Protein AF-A0A8J7BFK7-F1 (afdb_monomer_lite)

Radius of gyration: 21.17 Å; chains: 1; bounding box: 69×51×51 Å

Sequence (252 aa):
MRSLAGLMRIAGGLLPNAEVLKVPAVYDIYRNQGHYNDERRTSKDDFNLRELERKKRAMQSLSTSVRPARVTVLGCWETVGALGVPRTIPLLSQLLNKKYEFYDYQLSNIIDHAFHTVAIDEMRKVFDFTPMQQSQKNIDAGQTLQQVWFPGDHRAVGGGELGSLPLADGALLWMIDTIQTTLGLGLKFDLSLLQPASTSPNSFQTPNIRPDPTAPVPLEPISWLFRLTGLQPRSIPQRQFSAPACSSAGKH

Structure (mmCIF, N/CA/C/O backbone):
data_AF-A0A8J7BFK7-F1
#
_entry.id   AF-A0A8J7BFK7-F1
#
loop_
_atom_site.group_PDB
_atom_site.id
_atom_site.type_symbol
_atom_site.label_atom_id
_atom_site.label_alt_id
_atom_site.label_comp_id
_atom_site.label_asym_id
_atom_site.label_entity_id
_atom_site.label_seq_id
_atom_site.pdbx_PDB_ins_code
_atom_site.Cartn_x
_atom_site.Cartn_y
_atom_site.Cartn_z
_atom_site.occupancy
_atom_site.B_iso_or_equiv
_atom_site.auth_seq_id
_atom_site.auth_comp_id
_atom_site.auth_asym_id
_atom_site.auth_atom_id
_atom_site.pdbx_PDB_model_num
ATOM 1 N N . MET A 1 1 ? -5.037 -2.124 -5.349 1.00 56.50 1 MET A N 1
ATOM 2 C CA . MET A 1 1 ? -4.864 -2.737 -4.008 1.00 56.50 1 MET A CA 1
ATOM 3 C C . MET A 1 1 ? -5.202 -1.755 -2.885 1.00 56.50 1 MET A C 1
ATOM 5 O O . MET A 1 1 ? -6.162 -2.005 -2.172 1.00 56.50 1 MET A O 1
ATOM 9 N N . ARG A 1 2 ? -4.529 -0.597 -2.769 1.00 74.50 2 ARG A N 1
ATOM 10 C CA . ARG A 1 2 ? -4.843 0.444 -1.757 1.00 74.50 2 ARG A CA 1
ATOM 11 C C . ARG A 1 2 ? -6.313 0.891 -1.738 1.00 74.50 2 ARG A C 1
ATOM 13 O O . ARG A 1 2 ? -6.914 1.038 -0.677 1.00 74.50 2 ARG A O 1
ATOM 20 N N . SER A 1 3 ? -6.904 1.041 -2.921 1.00 78.69 3 SER A N 1
ATOM 21 C CA . SER A 1 3 ? -8.304 1.432 -3.090 1.00 78.69 3 SER A CA 1
ATOM 22 C C . SER A 1 3 ? -9.299 0.463 -2.459 1.00 78.69 3 SER A C 1
ATOM 24 O O . SER A 1 3 ? -10.325 0.904 -1.955 1.00 78.69 3 SER A O 1
ATOM 26 N N . LEU A 1 4 ? -8.985 -0.834 -2.404 1.00 84.31 4 LEU A N 1
ATOM 27 C CA . LEU A 1 4 ? -9.855 -1.827 -1.777 1.00 84.31 4 LEU A CA 1
ATOM 28 C C . LEU A 1 4 ? -9.978 -1.587 -0.269 1.00 84.31 4 LEU A C 1
ATOM 30 O O . LEU A 1 4 ? -11.087 -1.538 0.251 1.00 84.31 4 LEU A O 1
ATOM 34 N N . ALA A 1 5 ? -8.861 -1.360 0.427 1.00 86.88 5 ALA A N 1
ATOM 35 C CA . ALA A 1 5 ? -8.880 -1.032 1.853 1.00 86.88 5 ALA A CA 1
ATOM 36 C C . ALA A 1 5 ? -9.591 0.309 2.125 1.00 86.88 5 ALA A C 1
ATOM 38 O O . ALA A 1 5 ? -10.265 0.475 3.143 1.00 86.88 5 ALA A O 1
ATOM 39 N N . GLY A 1 6 ? -9.482 1.265 1.198 1.00 85.94 6 GLY A N 1
ATOM 40 C CA . GLY A 1 6 ? -10.270 2.497 1.217 1.00 85.94 6 GLY A CA 1
ATOM 41 C C . GLY A 1 6 ? -11.775 2.227 1.115 1.00 85.94 6 GLY A C 1
ATOM 42 O O . GLY A 1 6 ? -12.536 2.688 1.965 1.00 85.94 6 GLY A O 1
ATOM 43 N N . LEU A 1 7 ? -12.200 1.424 0.137 1.00 87.12 7 LEU A N 1
ATOM 44 C CA . LEU A 1 7 ? -13.598 1.029 -0.072 1.00 87.12 7 LEU A CA 1
ATOM 45 C C . LEU A 1 7 ? -14.163 0.241 1.116 1.00 87.12 7 LEU A C 1
ATOM 47 O O . LEU A 1 7 ? -15.249 0.564 1.591 1.00 87.12 7 LEU A O 1
ATOM 51 N N . MET A 1 8 ? -13.414 -0.726 1.654 1.00 89.06 8 MET A N 1
ATOM 52 C CA . MET A 1 8 ? -13.790 -1.463 2.868 1.00 89.06 8 MET A CA 1
ATOM 53 C C . MET A 1 8 ? -14.003 -0.510 4.044 1.00 89.06 8 MET A C 1
ATOM 55 O O . MET A 1 8 ? -15.002 -0.603 4.756 1.00 89.06 8 MET A O 1
ATOM 59 N N . ARG A 1 9 ? -13.115 0.478 4.217 1.00 88.56 9 ARG A N 1
ATOM 60 C CA . ARG A 1 9 ? -13.272 1.508 5.251 1.00 88.56 9 ARG A CA 1
ATOM 61 C C . ARG A 1 9 ? -14.555 2.318 5.064 1.00 88.56 9 ARG A C 1
ATOM 63 O O . ARG A 1 9 ? -15.169 2.699 6.062 1.00 88.56 9 ARG A O 1
ATOM 70 N N . ILE A 1 10 ? -14.946 2.628 3.827 1.00 88.50 10 ILE A N 1
ATOM 71 C CA . ILE A 1 10 ? -16.211 3.322 3.544 1.00 88.50 10 ILE A CA 1
ATOM 72 C C . ILE A 1 10 ? -17.398 2.435 3.893 1.00 88.50 10 ILE A C 1
ATOM 74 O O . ILE A 1 10 ? -18.258 2.867 4.654 1.00 88.50 10 ILE A O 1
ATOM 78 N N . ALA A 1 11 ? -17.406 1.200 3.397 1.00 89.38 11 ALA A N 1
ATOM 79 C CA . ALA A 1 11 ? -18.464 0.232 3.655 1.00 89.38 11 ALA A CA 1
ATOM 80 C C . ALA A 1 11 ? -18.598 -0.141 5.142 1.00 89.38 11 ALA A C 1
ATOM 82 O O . ALA A 1 11 ? -19.655 -0.593 5.560 1.00 89.38 11 ALA A O 1
ATOM 83 N N . GLY A 1 12 ? -17.551 0.076 5.946 1.00 88.19 12 GLY A N 1
ATOM 84 C CA . GLY A 1 12 ? -17.503 -0.332 7.352 1.00 88.19 12 GLY A CA 1
ATOM 85 C C . GLY A 1 12 ? -16.942 -1.740 7.555 1.00 88.19 12 GLY A C 1
ATOM 86 O O . GLY A 1 12 ? -16.926 -2.224 8.681 1.00 88.19 12 GLY A O 1
ATOM 87 N N . GLY A 1 13 ? -16.460 -2.386 6.491 1.00 90.00 13 GLY A N 1
ATOM 88 C CA . GLY A 1 13 ? -15.966 -3.755 6.510 1.00 90.00 13 GLY A CA 1
ATOM 89 C C . GLY A 1 13 ? -16.127 -4.453 5.162 1.00 90.00 13 GLY A C 1
ATOM 90 O O . GLY A 1 13 ? -16.142 -3.808 4.112 1.00 90.00 13 GLY A O 1
ATOM 91 N N . LEU A 1 14 ? -16.236 -5.781 5.192 1.00 89.38 14 LEU A N 1
ATOM 92 C CA . LEU A 1 14 ? -16.500 -6.581 3.995 1.00 89.38 14 LEU A CA 1
ATOM 93 C C . LEU A 1 14 ? -17.998 -6.566 3.674 1.00 89.38 14 LEU A C 1
ATOM 95 O O . LEU A 1 14 ? -18.813 -6.996 4.493 1.00 89.38 14 LEU A O 1
ATOM 99 N N . LEU A 1 15 ? -18.343 -6.087 2.475 1.00 88.19 15 LEU A N 1
ATOM 100 C CA . LEU A 1 15 ? -19.713 -6.132 1.966 1.00 88.19 15 LEU A CA 1
ATOM 101 C C . LEU A 1 15 ? -20.105 -7.581 1.653 1.00 88.19 15 LEU A C 1
ATOM 103 O O . LEU A 1 15 ? -19.427 -8.225 0.847 1.00 88.19 15 LEU A O 1
ATOM 107 N N . PRO A 1 16 ? -21.189 -8.106 2.248 1.00 88.56 16 PRO A N 1
ATOM 108 C CA . PRO A 1 16 ? -21.720 -9.397 1.844 1.00 88.56 16 PRO A CA 1
ATOM 109 C C . PRO A 1 16 ? -22.325 -9.300 0.440 1.00 88.56 16 PRO A C 1
ATOM 111 O O . PRO A 1 16 ? -22.778 -8.237 0.015 1.00 88.56 16 PRO A O 1
ATOM 114 N N . ASN A 1 17 ? -22.406 -10.433 -0.261 1.00 88.81 17 ASN A N 1
ATOM 115 C CA . ASN A 1 17 ? -22.966 -10.488 -1.617 1.00 88.81 17 ASN A CA 1
ATOM 116 C C . ASN A 1 17 ? -24.396 -9.909 -1.698 1.00 88.81 17 ASN A C 1
ATOM 118 O O . ASN A 1 17 ? -24.737 -9.216 -2.650 1.00 88.81 17 ASN A O 1
ATOM 122 N N . ALA A 1 18 ? -25.211 -10.105 -0.655 1.00 89.00 18 ALA A N 1
ATOM 123 C CA . ALA A 1 18 ? -26.566 -9.549 -0.572 1.00 89.00 18 ALA A CA 1
ATOM 124 C C . ALA A 1 18 ? -26.612 -8.007 -0.646 1.00 89.00 18 ALA A C 1
ATOM 126 O O . ALA A 1 18 ? -27.643 -7.430 -0.977 1.00 89.00 18 ALA A O 1
ATOM 127 N N . GLU A 1 19 ? -25.497 -7.334 -0.357 1.00 88.88 19 GLU A N 1
ATOM 128 C CA . GLU A 1 19 ? -25.371 -5.877 -0.359 1.00 88.88 19 GLU A CA 1
ATOM 129 C C . GLU A 1 19 ? -24.526 -5.350 -1.533 1.00 88.88 19 GLU A C 1
ATOM 131 O O . GLU A 1 19 ? -24.157 -4.175 -1.549 1.00 88.88 19 GLU A O 1
ATOM 136 N N . VAL A 1 20 ? -24.244 -6.176 -2.550 1.00 88.69 20 VAL A N 1
ATOM 137 C CA . VAL A 1 20 ? -23.405 -5.798 -3.706 1.00 88.69 20 VAL A CA 1
ATOM 138 C C . VAL A 1 20 ? -23.930 -4.567 -4.459 1.00 88.69 20 VAL A C 1
ATOM 140 O O . VAL A 1 20 ? -23.150 -3.771 -4.975 1.00 88.69 20 VAL A O 1
ATOM 143 N N . LEU A 1 21 ? -25.247 -4.333 -4.446 1.00 90.44 21 LEU A N 1
ATOM 144 C CA . LEU A 1 21 ? -25.871 -3.149 -5.052 1.00 90.44 21 LEU A CA 1
ATOM 145 C C . LEU A 1 21 ? -25.452 -1.827 -4.386 1.00 90.44 21 LEU A C 1
ATOM 147 O O . LEU A 1 21 ? -25.664 -0.762 -4.959 1.00 90.44 21 LEU A O 1
ATOM 151 N N . LYS A 1 22 ? -24.831 -1.872 -3.200 1.00 88.81 22 LYS A N 1
ATOM 152 C CA . LYS A 1 22 ? -24.279 -0.694 -2.513 1.00 88.81 22 LYS A CA 1
ATOM 153 C C . LYS A 1 22 ? -22.885 -0.313 -3.012 1.00 88.81 22 LYS A C 1
ATOM 155 O O . LYS A 1 22 ? -22.437 0.800 -2.739 1.00 88.81 22 LYS A O 1
ATOM 160 N N . VAL A 1 23 ? -22.202 -1.193 -3.753 1.00 89.94 23 VAL A N 1
ATOM 161 C CA . VAL A 1 23 ? -20.838 -0.959 -4.259 1.00 89.94 23 VAL A CA 1
ATOM 162 C C . VAL A 1 23 ? -20.712 0.355 -5.045 1.00 89.94 23 VAL A C 1
ATOM 164 O O . VAL A 1 23 ? -19.770 1.089 -4.750 1.00 89.94 23 VAL A O 1
ATOM 167 N N . PRO A 1 24 ? -21.632 0.731 -5.962 1.00 91.06 24 PRO A N 1
ATOM 168 C CA . PRO A 1 24 ? -21.550 2.016 -6.661 1.00 91.06 24 PRO A CA 1
ATOM 169 C C . PRO A 1 24 ? -21.567 3.214 -5.705 1.00 91.06 24 PRO A C 1
ATOM 171 O O . PRO A 1 24 ? -20.713 4.088 -5.796 1.00 91.06 24 PRO A O 1
ATOM 174 N N . ALA A 1 25 ? -22.460 3.213 -4.714 1.00 89.50 25 ALA A N 1
ATOM 175 C CA . ALA A 1 25 ? -22.547 4.296 -3.737 1.00 89.50 25 ALA A CA 1
ATOM 176 C C . ALA A 1 25 ? -21.313 4.356 -2.816 1.00 89.50 25 ALA A C 1
ATOM 178 O O . ALA A 1 25 ? -20.824 5.436 -2.486 1.00 89.50 25 ALA A O 1
ATOM 179 N N . VAL A 1 26 ? -20.773 3.199 -2.417 1.00 89.31 26 VAL A N 1
ATOM 180 C CA . VAL A 1 26 ? -19.509 3.105 -1.666 1.00 89.31 26 VAL A CA 1
ATOM 181 C C . VAL A 1 26 ? -18.345 3.650 -2.495 1.00 89.31 26 VAL A C 1
ATOM 183 O O . VAL A 1 26 ? -17.520 4.403 -1.974 1.00 89.31 26 VAL A O 1
ATOM 186 N N . TYR A 1 27 ? -18.299 3.312 -3.783 1.00 87.12 27 TYR A N 1
ATOM 187 C CA . TYR A 1 27 ? -17.306 3.820 -4.719 1.00 87.12 27 TYR A CA 1
ATOM 188 C C . TYR A 1 27 ? -17.416 5.334 -4.910 1.00 87.12 27 TYR A C 1
ATOM 190 O O . TYR A 1 27 ? -16.396 6.017 -4.864 1.00 87.12 27 TYR A O 1
ATOM 198 N N . ASP A 1 28 ? -18.625 5.881 -5.029 1.00 86.31 28 ASP A N 1
ATOM 199 C CA . ASP A 1 28 ? -18.840 7.324 -5.157 1.00 86.31 28 ASP A CA 1
ATOM 200 C C . ASP A 1 28 ? -18.362 8.081 -3.914 1.00 86.31 28 ASP A C 1
ATOM 202 O O . ASP A 1 28 ? -17.707 9.119 -4.025 1.00 86.31 28 ASP A O 1
ATOM 206 N N . ILE A 1 29 ? -18.630 7.555 -2.715 1.00 86.06 29 ILE A N 1
ATOM 207 C CA . ILE A 1 29 ? -18.116 8.133 -1.465 1.00 86.06 29 ILE A CA 1
ATOM 208 C C . ILE A 1 29 ? -16.583 8.043 -1.425 1.00 86.06 29 ILE A C 1
ATOM 210 O O . ILE A 1 29 ? -15.923 9.015 -1.059 1.00 86.06 29 ILE A O 1
ATOM 214 N N . TYR A 1 30 ? -16.007 6.904 -1.817 1.00 82.75 30 TYR A N 1
ATOM 215 C CA . TYR A 1 30 ? -14.556 6.715 -1.879 1.00 82.75 30 TYR A CA 1
ATOM 216 C C . TYR A 1 30 ? -13.889 7.657 -2.892 1.00 82.75 30 TYR A C 1
ATOM 218 O O . TYR A 1 30 ? -12.855 8.245 -2.600 1.00 82.75 30 TYR A O 1
ATOM 226 N N . ARG A 1 31 ? -14.482 7.864 -4.071 1.00 77.62 31 ARG A N 1
ATOM 227 C CA . ARG A 1 31 ? -13.898 8.709 -5.121 1.00 77.62 31 ARG A CA 1
ATOM 228 C C . ARG A 1 31 ? -13.952 10.197 -4.786 1.00 77.62 31 ARG A C 1
ATOM 230 O O . ARG A 1 31 ? -13.048 10.936 -5.181 1.00 77.62 31 ARG A O 1
ATOM 237 N N . ASN A 1 32 ? -15.000 10.610 -4.074 1.00 75.19 32 ASN A N 1
ATOM 238 C CA . ASN A 1 32 ? -15.226 11.986 -3.631 1.00 75.19 32 ASN A CA 1
ATOM 239 C C . ASN A 1 32 ? -14.585 12.294 -2.268 1.00 75.19 32 ASN A C 1
ATOM 241 O O . ASN A 1 32 ? -14.770 13.390 -1.737 1.00 75.19 32 ASN A O 1
ATOM 245 N N . GLN A 1 33 ? -13.791 11.369 -1.719 1.00 68.81 33 GLN A N 1
ATOM 246 C CA . GLN A 1 33 ? -12.793 11.675 -0.697 1.00 68.81 33 GLN A CA 1
ATOM 247 C C . GLN A 1 33 ? -11.664 12.500 -1.311 1.00 68.81 33 GLN A C 1
ATOM 249 O O . GLN A 1 33 ? -10.561 12.018 -1.547 1.00 68.81 33 GLN A O 1
ATOM 254 N N . GLY A 1 34 ? -11.964 13.761 -1.621 1.00 57.00 34 GLY A N 1
ATOM 255 C CA . GLY A 1 34 ? -10.944 14.753 -1.920 1.00 57.00 34 GLY A CA 1
ATOM 256 C C . GLY A 1 34 ? -9.970 14.857 -0.746 1.00 57.00 34 GLY A C 1
ATOM 257 O O . GLY A 1 34 ? -10.376 14.854 0.418 1.00 57.00 34 GLY A O 1
ATOM 258 N N . HIS A 1 35 ? -8.678 14.918 -1.058 1.00 55.56 35 HIS A N 1
ATOM 259 C CA . HIS A 1 35 ? -7.611 15.049 -0.070 1.00 55.56 35 HIS A CA 1
ATOM 260 C C . HIS A 1 35 ? -7.552 16.478 0.434 1.00 55.56 35 HIS A C 1
ATOM 262 O O . HIS A 1 35 ? -6.826 17.310 -0.095 1.00 55.56 35 HIS A O 1
ATOM 268 N N . TYR A 1 36 ? -8.314 16.758 1.483 1.00 50.56 36 TYR A N 1
ATOM 269 C CA . TYR A 1 36 ? -8.238 18.016 2.220 1.00 50.56 36 TYR A CA 1
ATOM 270 C C . TYR A 1 36 ? -7.130 17.972 3.276 1.00 50.56 36 TYR A C 1
ATOM 272 O O . TYR A 1 36 ? -7.364 18.158 4.473 1.00 50.56 36 TYR A O 1
ATOM 280 N N . ASN A 1 37 ? -5.916 17.685 2.811 1.00 45.12 37 ASN A N 1
ATOM 281 C CA . ASN A 1 37 ? -4.677 17.841 3.572 1.00 45.12 37 ASN A CA 1
ATOM 282 C C . ASN A 1 37 ? -3.796 18.910 2.913 1.00 45.12 37 ASN A C 1
ATOM 284 O O . ASN A 1 37 ? -2.594 18.726 2.767 1.00 45.12 37 ASN A O 1
ATOM 288 N N . ASP A 1 38 ? -4.417 20.002 2.471 1.00 48.47 38 ASP A N 1
ATOM 289 C CA . ASP A 1 38 ? -3.707 21.248 2.205 1.00 48.47 38 ASP A CA 1
ATOM 290 C C . ASP A 1 38 ? -3.700 22.055 3.511 1.00 48.47 38 ASP A C 1
ATOM 292 O O . ASP A 1 38 ? -4.729 22.163 4.185 1.00 48.47 38 ASP A O 1
ATOM 296 N N . GLU A 1 39 ? -2.552 22.623 3.873 1.00 49.81 39 GLU A N 1
ATOM 297 C CA . GLU A 1 39 ? -2.428 23.588 4.974 1.00 49.81 39 GLU A CA 1
ATOM 298 C C . GLU A 1 39 ? -3.311 24.832 4.733 1.00 49.81 39 GLU A C 1
ATOM 300 O O . GLU A 1 39 ? -3.627 25.568 5.666 1.00 49.81 39 GLU A O 1
ATOM 305 N N . ARG A 1 40 ? -3.798 25.028 3.497 1.00 54.66 40 ARG A N 1
ATOM 306 C CA . ARG A 1 40 ? -4.812 26.017 3.102 1.00 54.66 40 ARG A CA 1
ATOM 307 C C . ARG A 1 40 ? -6.241 25.455 3.066 1.00 54.66 40 ARG A C 1
ATOM 309 O O . ARG A 1 40 ? -6.938 25.590 2.061 1.00 54.66 40 ARG A O 1
ATOM 316 N N . ARG A 1 41 ? -6.717 24.841 4.154 1.00 62.47 41 ARG A N 1
ATOM 317 C CA . ARG A 1 41 ? -8.136 24.444 4.264 1.00 62.47 41 ARG A CA 1
ATOM 318 C C . ARG A 1 41 ? -9.063 25.652 4.157 1.00 62.47 41 ARG A C 1
ATOM 320 O O . ARG A 1 41 ? -8.929 26.616 4.908 1.00 62.47 41 ARG A O 1
ATOM 327 N N . THR A 1 42 ? -10.041 25.575 3.261 1.00 71.25 42 THR A N 1
ATOM 328 C CA . THR A 1 42 ? -11.113 26.570 3.164 1.00 71.25 42 THR A CA 1
ATOM 329 C C . THR A 1 42 ? -12.350 26.128 3.951 1.00 71.25 42 THR A C 1
ATOM 331 O O . THR A 1 42 ? -12.566 24.946 4.214 1.00 71.25 42 THR A O 1
ATOM 334 N N . SER A 1 43 ? -13.236 27.067 4.280 1.00 73.00 43 SER A N 1
ATOM 335 C CA . SER A 1 43 ? -14.535 26.768 4.905 1.00 73.00 43 SER A CA 1
ATOM 336 C C . SER A 1 43 ? -15.419 25.839 4.056 1.00 73.00 43 SER A C 1
ATOM 338 O O . SER A 1 43 ? -16.219 25.070 4.592 1.00 73.00 43 SER A O 1
ATOM 340 N N . LYS A 1 44 ? -15.252 25.864 2.727 1.00 74.44 44 LYS A N 1
ATOM 341 C CA . LYS A 1 44 ? -15.927 24.955 1.790 1.00 74.44 44 LYS A CA 1
ATOM 342 C C . LYS A 1 44 ? -15.433 23.512 1.933 1.00 74.44 44 LYS A C 1
ATOM 344 O O . LYS A 1 44 ? -16.214 22.575 1.783 1.00 74.44 44 LYS A O 1
ATOM 349 N N . ASP A 1 45 ? -14.161 23.339 2.260 1.00 71.56 45 ASP A N 1
ATOM 350 C CA . ASP A 1 45 ? -13.520 22.033 2.389 1.00 71.56 45 ASP A CA 1
ATOM 351 C C . ASP A 1 45 ? -13.964 21.321 3.663 1.00 71.56 45 ASP A C 1
ATOM 353 O O . ASP A 1 45 ? -14.332 20.147 3.627 1.00 71.56 45 ASP A O 1
ATOM 357 N N . ASP A 1 46 ? -14.054 22.062 4.768 1.00 74.06 46 ASP A N 1
ATOM 358 C CA . ASP A 1 46 ? -14.610 21.560 6.024 1.00 74.06 46 ASP A CA 1
ATOM 359 C C . ASP A 1 46 ? -16.087 21.164 5.886 1.00 74.06 46 ASP A C 1
ATOM 361 O O . ASP A 1 46 ? -16.514 20.144 6.436 1.00 74.06 46 ASP A O 1
ATOM 365 N N . PHE A 1 47 ? -16.878 21.931 5.129 1.00 78.19 47 PHE A N 1
ATOM 366 C CA . PHE A 1 47 ? -18.263 21.566 4.830 1.00 78.19 47 PHE A CA 1
ATOM 367 C C . PHE A 1 47 ? -18.340 20.247 4.044 1.00 78.19 47 PHE A C 1
ATOM 369 O O . PHE A 1 47 ? -19.064 19.331 4.442 1.00 78.19 47 PHE A O 1
ATOM 376 N N . ASN A 1 48 ? -17.546 20.117 2.978 1.00 78.62 48 ASN A N 1
ATOM 377 C CA . ASN A 1 48 ? -17.498 18.908 2.155 1.00 78.62 48 ASN A CA 1
ATOM 378 C C . ASN A 1 48 ? -17.033 17.681 2.959 1.00 78.62 48 ASN A C 1
ATOM 380 O O . ASN A 1 48 ? -17.602 16.598 2.811 1.00 78.62 48 ASN A O 1
ATOM 384 N N . LEU A 1 49 ? -16.046 17.843 3.848 1.00 77.62 49 LEU A N 1
ATOM 385 C CA . LEU A 1 49 ? -15.589 16.793 4.763 1.00 77.62 49 LEU A CA 1
ATOM 386 C C . LEU A 1 49 ? -16.711 16.323 5.693 1.00 77.62 49 LEU A C 1
ATOM 388 O O . LEU A 1 49 ? -16.938 15.120 5.824 1.00 77.62 49 LEU A O 1
ATOM 392 N N . ARG A 1 50 ? -17.455 17.251 6.305 1.00 82.56 50 ARG A N 1
ATOM 393 C CA . ARG A 1 50 ? -18.594 16.911 7.174 1.00 82.56 50 ARG A CA 1
ATOM 394 C C . ARG A 1 50 ? -19.698 16.190 6.407 1.00 82.56 50 ARG A C 1
ATOM 396 O O . ARG A 1 50 ? -20.258 15.211 6.905 1.00 82.56 50 ARG A O 1
ATOM 403 N N . GLU A 1 51 ? -20.014 16.642 5.195 1.00 84.56 51 GLU A N 1
ATOM 404 C CA . GLU A 1 51 ? -21.018 15.988 4.353 1.00 84.56 51 GLU A CA 1
ATOM 405 C C . GLU A 1 51 ? -20.594 14.561 3.981 1.00 84.56 51 GLU A C 1
ATOM 407 O O . GLU A 1 51 ? -2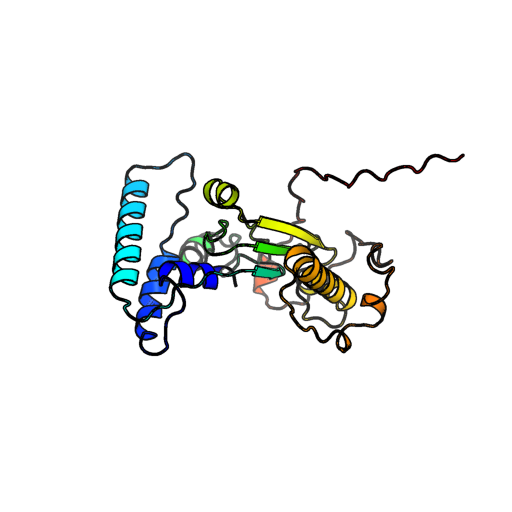1.391 13.621 4.062 1.00 84.56 51 GLU A O 1
ATOM 412 N N . LEU A 1 52 ? -19.327 14.382 3.619 1.00 81.31 52 LEU A N 1
ATOM 413 C CA . LEU A 1 52 ? -18.741 13.086 3.318 1.00 81.31 52 LEU A CA 1
ATOM 414 C C . LEU A 1 52 ? -18.771 12.150 4.535 1.00 81.31 52 LEU A C 1
ATOM 416 O O . LEU A 1 52 ? -19.162 10.988 4.408 1.00 81.31 52 LEU A O 1
ATOM 420 N N . GLU A 1 53 ? -18.391 12.636 5.718 1.00 84.69 53 GLU A N 1
ATOM 421 C CA . GLU A 1 53 ? -18.482 11.866 6.959 1.00 84.69 53 GLU A CA 1
ATOM 422 C C . GLU A 1 53 ? -19.921 11.445 7.255 1.00 84.69 53 GLU A C 1
ATOM 424 O O . GLU A 1 53 ? -20.158 10.300 7.648 1.00 84.69 53 GLU A O 1
ATOM 429 N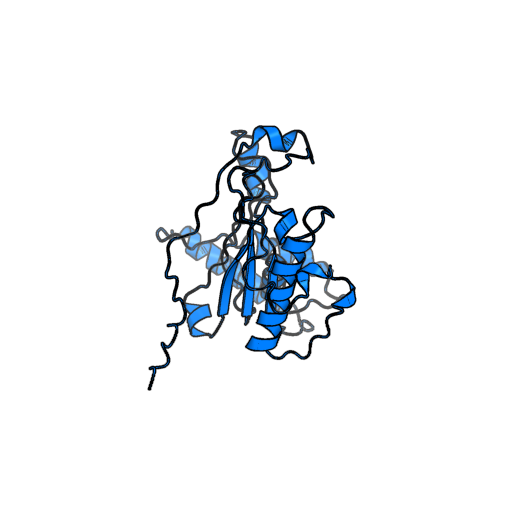 N . ARG A 1 54 ? -20.895 12.328 7.007 1.00 88.50 54 ARG A N 1
ATOM 430 C CA . ARG A 1 54 ? -22.320 12.007 7.134 1.00 88.50 54 ARG A CA 1
ATOM 431 C C . ARG A 1 54 ? -22.732 10.893 6.172 1.00 88.50 54 ARG A C 1
ATOM 433 O O . ARG A 1 54 ? -23.362 9.933 6.607 1.00 88.50 54 ARG A O 1
ATOM 440 N N . LYS A 1 55 ? -22.350 10.984 4.891 1.00 88.50 55 LYS A N 1
ATOM 441 C CA . LYS A 1 55 ? -22.623 9.943 3.879 1.00 88.50 55 LYS A CA 1
ATOM 442 C C . LYS A 1 55 ? -22.001 8.606 4.270 1.00 88.50 55 LYS A C 1
ATOM 444 O O . LYS A 1 55 ? -22.665 7.578 4.180 1.00 88.50 55 LYS A O 1
ATOM 449 N N . LYS A 1 56 ? -20.760 8.621 4.763 1.00 86.81 56 LYS A N 1
ATOM 450 C CA . LYS A 1 56 ? -20.073 7.425 5.261 1.00 86.81 56 LYS A CA 1
ATOM 451 C C . LYS A 1 56 ? -20.819 6.796 6.440 1.00 86.81 56 LYS A C 1
ATOM 453 O O . LYS A 1 56 ? -21.083 5.601 6.411 1.00 86.81 56 LYS A O 1
ATOM 458 N N . ARG A 1 57 ? -21.196 7.584 7.453 1.00 88.31 57 ARG A N 1
ATOM 459 C CA . ARG A 1 57 ? -21.954 7.080 8.613 1.00 88.31 57 ARG A CA 1
ATOM 460 C C . ARG A 1 57 ? -23.306 6.505 8.196 1.00 88.31 57 ARG A C 1
ATOM 462 O O . ARG A 1 57 ? -23.651 5.426 8.653 1.00 88.31 57 ARG A O 1
ATOM 469 N N . ALA A 1 58 ? -24.022 7.180 7.296 1.00 88.38 58 ALA A N 1
ATOM 470 C CA . ALA A 1 58 ? -25.292 6.693 6.760 1.00 88.38 58 ALA A CA 1
ATOM 471 C C . ALA A 1 58 ? -25.127 5.371 5.987 1.00 88.38 58 ALA A C 1
ATOM 473 O O . ALA A 1 58 ? -25.905 4.441 6.177 1.00 88.38 58 ALA A O 1
ATOM 474 N N . MET A 1 59 ? -24.085 5.260 5.154 1.00 87.31 59 MET A N 1
ATOM 475 C CA . MET A 1 59 ? -23.7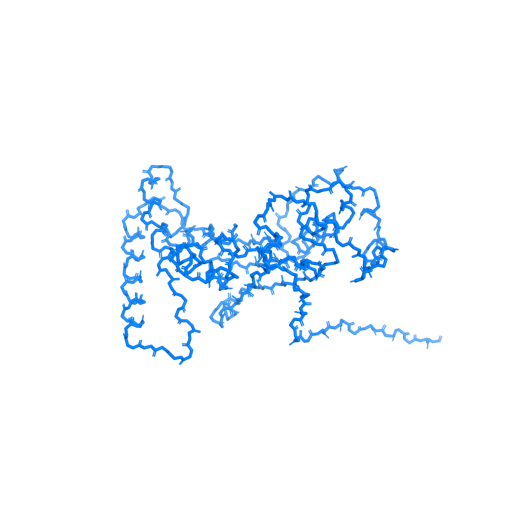62 4.025 4.432 1.00 87.31 59 MET A CA 1
ATOM 476 C C . MET A 1 59 ? -23.529 2.857 5.397 1.00 87.31 59 MET A C 1
ATOM 478 O O . MET A 1 59 ? -24.055 1.766 5.195 1.00 87.31 59 MET A O 1
ATOM 482 N N . GLN A 1 60 ? -22.783 3.112 6.472 1.00 87.12 60 GLN A N 1
ATOM 483 C CA . GLN A 1 60 ? -22.464 2.117 7.493 1.00 87.12 60 GLN A CA 1
ATOM 484 C C . GLN A 1 60 ? -23.683 1.751 8.347 1.00 87.12 60 GLN A C 1
ATOM 486 O O . GLN A 1 60 ? -23.886 0.579 8.631 1.00 87.12 60 GLN A O 1
ATOM 491 N N . SER A 1 61 ? -24.539 2.713 8.709 1.00 84.38 61 SER A N 1
ATOM 492 C CA . SER A 1 61 ? -25.748 2.440 9.501 1.00 84.38 61 SER A CA 1
ATOM 493 C C . SER A 1 61 ? -26.816 1.667 8.728 1.00 84.38 61 SER A C 1
ATOM 495 O O . SER A 1 61 ? -27.607 0.947 9.325 1.00 84.38 61 SER A O 1
ATOM 497 N N . LEU A 1 62 ? -26.859 1.820 7.401 1.00 80.25 62 LEU A N 1
ATOM 498 C CA . LEU A 1 62 ? -27.770 1.075 6.526 1.00 80.25 62 LEU A CA 1
ATOM 499 C C . LEU A 1 62 ? -27.300 -0.360 6.267 1.00 80.25 62 LEU A C 1
ATOM 501 O O . LEU A 1 62 ? -27.992 -1.119 5.585 1.00 80.25 62 LEU A O 1
ATOM 505 N N . SER A 1 63 ? -26.107 -0.723 6.729 1.00 75.12 63 SER A N 1
ATOM 506 C CA . SER A 1 63 ? -25.545 -2.050 6.554 1.00 75.12 63 SER A CA 1
ATOM 507 C C . SER A 1 63 ? -25.589 -2.815 7.869 1.00 75.12 63 SER A C 1
ATOM 509 O O . SER A 1 63 ? -24.766 -2.626 8.759 1.00 75.12 63 SER A O 1
ATOM 511 N N . THR A 1 64 ? -26.588 -3.682 8.004 1.00 72.50 64 THR A N 1
ATOM 512 C CA . THR A 1 64 ? -26.785 -4.509 9.202 1.00 72.50 64 THR A CA 1
ATOM 513 C C . THR A 1 64 ? -25.955 -5.789 9.177 1.00 72.50 64 THR A C 1
ATOM 515 O O . THR A 1 64 ? -25.825 -6.451 10.203 1.00 72.50 64 THR A O 1
ATOM 518 N N . SER A 1 65 ? -25.416 -6.168 8.014 1.00 80.81 65 SER A N 1
ATOM 519 C CA . SER A 1 65 ? -24.733 -7.450 7.813 1.00 80.81 65 SER A CA 1
ATOM 520 C C . SER A 1 65 ? -23.263 -7.314 7.412 1.00 80.81 65 SER A C 1
ATOM 522 O O . SER A 1 65 ? -22.578 -8.333 7.286 1.00 80.81 65 SER A O 1
ATOM 524 N N . VAL A 1 66 ? -22.746 -6.090 7.249 1.00 83.25 66 VAL A N 1
ATOM 525 C CA . VAL A 1 66 ? -21.307 -5.862 7.069 1.00 83.25 66 VAL A CA 1
ATOM 526 C C . VAL A 1 66 ? -20.556 -6.245 8.332 1.00 83.25 66 VAL A C 1
ATOM 528 O O . VAL A 1 66 ? -20.864 -5.808 9.439 1.00 83.25 66 VAL A O 1
ATOM 531 N N . ARG A 1 67 ? -19.516 -7.056 8.145 1.00 83.38 67 ARG A N 1
ATOM 532 C CA . ARG A 1 67 ? -18.602 -7.434 9.219 1.00 83.38 67 ARG A CA 1
ATOM 533 C C . ARG A 1 67 ? -17.446 -6.445 9.257 1.00 83.38 67 ARG A C 1
ATOM 535 O O . ARG A 1 67 ? -16.731 -6.364 8.250 1.00 83.38 67 ARG A O 1
ATOM 542 N N . PRO A 1 68 ? -17.222 -5.740 10.383 1.00 85.75 68 PRO A N 1
ATOM 543 C CA . PRO A 1 68 ? -16.021 -4.943 10.566 1.00 85.75 68 PRO A CA 1
ATOM 544 C C . PRO A 1 68 ? -14.783 -5.790 10.290 1.00 85.75 68 PRO A C 1
ATOM 546 O O . PRO A 1 68 ? -14.628 -6.879 10.838 1.00 85.75 68 PRO A O 1
ATOM 549 N N . ALA A 1 69 ? -13.922 -5.295 9.409 1.00 88.44 69 ALA A N 1
ATOM 550 C CA . ALA A 1 69 ? -12.713 -5.989 8.997 1.00 88.44 69 ALA A CA 1
ATOM 551 C C . ALA A 1 69 ? -11.537 -5.017 9.042 1.00 88.44 69 ALA A C 1
ATOM 553 O O . ALA A 1 69 ? -11.614 -3.905 8.512 1.00 88.44 69 ALA A O 1
ATOM 554 N N . ARG A 1 70 ? -10.452 -5.458 9.678 1.00 91.06 70 ARG A N 1
ATOM 555 C CA . ARG A 1 70 ? -9.141 -4.816 9.595 1.00 91.06 70 ARG A CA 1
ATOM 556 C C . ARG A 1 70 ? -8.281 -5.566 8.589 1.00 91.06 70 ARG A C 1
ATOM 558 O O . ARG A 1 70 ? -8.480 -6.756 8.355 1.00 91.06 70 ARG A O 1
ATOM 565 N N . VAL A 1 71 ? -7.341 -4.852 7.993 1.00 93.19 71 VAL A N 1
ATOM 566 C CA . VAL A 1 71 ? -6.333 -5.408 7.097 1.00 93.19 71 VAL A CA 1
ATOM 567 C C . VAL A 1 71 ? -5.041 -5.503 7.897 1.00 93.19 71 VAL A C 1
ATOM 569 O O . VAL A 1 71 ? -4.355 -4.500 8.074 1.00 93.19 71 VAL A O 1
ATOM 572 N N . THR A 1 72 ? -4.711 -6.700 8.382 1.00 94.88 72 THR A N 1
ATOM 573 C CA . THR A 1 72 ? -3.490 -6.918 9.173 1.00 94.88 72 THR A CA 1
ATOM 574 C C . THR A 1 72 ? -2.246 -6.520 8.389 1.00 94.88 72 THR A C 1
ATOM 576 O O . THR A 1 72 ? -1.378 -5.829 8.906 1.00 94.88 72 THR A O 1
ATOM 579 N N . VAL A 1 73 ? -2.175 -6.894 7.111 1.00 94.94 73 VAL A N 1
ATOM 580 C CA . VAL A 1 73 ? -1.039 -6.551 6.260 1.00 94.94 73 VAL A CA 1
ATOM 581 C C . VAL A 1 73 ? -1.485 -6.151 4.860 1.00 94.94 73 VAL A C 1
ATOM 583 O O . VAL A 1 73 ? -2.331 -6.804 4.248 1.00 94.94 73 VAL A O 1
ATOM 586 N N . LEU A 1 74 ? -0.901 -5.069 4.350 1.00 93.94 74 LEU A N 1
ATOM 587 C CA . LEU A 1 74 ? -0.980 -4.642 2.961 1.00 93.94 74 LEU A CA 1
ATOM 588 C C . LEU A 1 74 ? 0.424 -4.700 2.348 1.00 93.94 74 LEU A C 1
ATOM 590 O O . LEU A 1 74 ? 1.230 -3.799 2.560 1.00 93.94 74 LEU A O 1
ATOM 594 N N . GLY A 1 75 ? 0.694 -5.742 1.563 1.00 93.06 75 GLY A N 1
ATOM 595 C CA . GLY A 1 75 ? 1.863 -5.805 0.685 1.00 93.06 75 GLY A CA 1
ATOM 596 C C . GLY A 1 75 ? 1.539 -5.181 -0.670 1.00 93.06 75 GLY A C 1
ATOM 597 O O . GLY A 1 75 ? 0.525 -5.514 -1.287 1.00 93.06 75 GLY A O 1
ATOM 598 N N . CYS A 1 76 ? 2.363 -4.246 -1.126 1.00 90.81 76 CYS A N 1
ATOM 599 C CA . CYS A 1 76 ? 2.214 -3.593 -2.420 1.00 90.81 76 CYS A CA 1
ATOM 600 C C . CYS A 1 76 ? 3.538 -3.594 -3.179 1.00 90.81 76 CYS A C 1
ATOM 602 O O . CYS A 1 76 ? 4.579 -3.258 -2.622 1.00 90.81 76 CYS A O 1
ATOM 604 N N . TRP A 1 77 ? 3.459 -3.884 -4.472 1.00 89.06 77 TRP A N 1
ATOM 605 C CA . TRP A 1 77 ? 4.554 -3.708 -5.413 1.00 89.06 77 TRP A CA 1
ATOM 606 C C . TRP A 1 77 ? 4.208 -2.547 -6.324 1.00 89.06 77 TRP A C 1
ATOM 608 O O . TRP A 1 77 ? 3.103 -2.514 -6.862 1.00 89.06 77 TRP A O 1
ATOM 618 N N . GLU A 1 78 ? 5.128 -1.591 -6.439 1.00 78.12 78 GLU A N 1
ATOM 619 C CA . GLU A 1 78 ? 5.150 -0.590 -7.507 1.00 78.12 78 GLU A CA 1
ATOM 620 C C . GLU A 1 78 ? 3.767 0.045 -7.781 1.00 78.12 78 GLU A C 1
ATOM 622 O O . GLU A 1 78 ? 3.153 -0.105 -8.837 1.00 78.12 78 GLU A O 1
ATOM 627 N N . THR A 1 79 ? 3.193 0.708 -6.766 1.00 71.06 79 THR A N 1
ATOM 628 C CA . THR A 1 79 ? 1.883 1.349 -6.924 1.00 71.06 79 THR A CA 1
ATOM 629 C C . THR A 1 79 ? 1.988 2.585 -7.806 1.00 71.06 79 THR A C 1
ATOM 631 O O . THR A 1 79 ? 2.478 3.625 -7.358 1.00 71.06 79 THR A O 1
ATOM 634 N N . VAL A 1 80 ? 1.455 2.487 -9.020 1.00 70.25 80 VAL A N 1
ATOM 635 C CA . VAL A 1 80 ? 1.353 3.602 -9.966 1.00 70.25 80 VAL A CA 1
ATOM 636 C C . VAL A 1 80 ? 0.017 4.320 -9.853 1.00 70.25 80 VAL A C 1
ATOM 638 O O . VAL A 1 80 ? -1.040 3.704 -9.697 1.00 70.25 80 VAL A O 1
ATOM 641 N N . GLY A 1 81 ? 0.070 5.646 -9.926 1.00 55.69 81 GLY A N 1
ATOM 642 C CA . GLY A 1 81 ? -1.103 6.517 -9.791 1.00 55.69 81 GLY A CA 1
ATOM 643 C C . GLY A 1 81 ? -1.837 6.768 -11.106 1.00 55.69 81 GLY A C 1
ATOM 644 O O . GLY A 1 81 ? -2.875 7.432 -11.119 1.00 55.69 81 GLY A O 1
ATOM 645 N N . ALA A 1 82 ? -1.309 6.268 -12.224 1.00 52.66 82 ALA A N 1
ATOM 646 C CA . ALA A 1 82 ? -1.820 6.594 -13.543 1.00 52.66 82 ALA A CA 1
ATOM 647 C C . ALA A 1 82 ? -2.923 5.629 -13.988 1.00 52.66 82 ALA A C 1
ATOM 649 O O . ALA A 1 82 ? -2.687 4.637 -14.671 1.00 52.66 82 ALA A O 1
ATOM 650 N N . LEU A 1 83 ? -4.167 5.999 -13.705 1.00 47.81 83 LEU A N 1
ATOM 651 C CA . LEU A 1 83 ? -5.151 5.976 -14.780 1.00 47.81 83 LEU A CA 1
ATOM 652 C C . LEU A 1 83 ? -5.349 7.427 -15.224 1.00 47.81 83 LEU A C 1
ATOM 654 O O . LEU A 1 83 ? -5.586 8.306 -14.402 1.00 47.81 83 LEU A O 1
ATOM 658 N N . GLY A 1 84 ? -5.191 7.699 -16.516 1.00 47.25 84 GLY A N 1
ATOM 659 C CA . GLY A 1 84 ? -5.353 9.040 -17.074 1.00 47.25 84 GLY A CA 1
ATOM 660 C C . GLY A 1 84 ? -4.536 9.276 -18.343 1.00 47.25 84 GLY A C 1
ATOM 661 O O . GLY A 1 84 ? -3.520 8.629 -18.583 1.00 47.25 84 GLY A O 1
ATOM 662 N N . VAL A 1 85 ? -4.994 10.223 -19.158 1.00 45.81 85 VAL A N 1
ATOM 663 C CA . VAL A 1 85 ? -4.262 10.777 -20.299 1.00 45.81 85 VAL A CA 1
ATOM 664 C C . VAL A 1 85 ? -3.047 11.550 -19.774 1.00 45.81 85 VAL A C 1
ATOM 666 O O . VAL A 1 85 ? -3.182 12.321 -18.830 1.00 45.81 85 VAL A O 1
ATOM 669 N N . PRO A 1 86 ? -1.851 11.408 -20.350 1.00 49.91 86 PRO A N 1
ATOM 670 C CA . PRO A 1 86 ? -0.657 12.110 -19.878 1.00 49.91 86 PRO A CA 1
ATOM 671 C C . PRO A 1 86 ? -0.868 13.622 -19.680 1.00 49.91 86 PRO A C 1
ATOM 673 O O . PRO A 1 86 ? -1.415 14.290 -20.558 1.00 49.91 86 PRO A O 1
ATOM 676 N N . ARG A 1 87 ? -0.386 14.195 -18.560 1.00 52.34 87 ARG A N 1
ATOM 677 C CA . ARG A 1 87 ? -0.420 15.661 -18.310 1.00 52.34 87 ARG A CA 1
ATOM 678 C C . ARG A 1 87 ? 0.315 16.476 -19.388 1.00 52.34 87 ARG A C 1
ATOM 680 O O . ARG A 1 87 ? 0.147 17.688 -19.452 1.00 52.34 87 ARG A O 1
ATOM 687 N N . THR A 1 88 ? 1.103 15.817 -20.239 1.00 51.06 88 THR A N 1
ATOM 688 C CA . THR A 1 88 ? 1.783 16.402 -21.401 1.00 51.06 88 THR A CA 1
ATOM 689 C C . THR A 1 88 ? 0.840 16.794 -22.542 1.00 51.06 88 THR A C 1
ATOM 691 O O . THR A 1 88 ? 1.296 17.446 -23.474 1.00 51.06 88 THR A O 1
ATOM 694 N N . ILE A 1 89 ? -0.457 16.458 -22.471 1.00 55.12 89 ILE A N 1
ATOM 695 C CA . ILE A 1 89 ? -1.499 16.939 -23.393 1.00 55.12 89 ILE A CA 1
ATOM 696 C C . ILE A 1 89 ? -2.396 17.940 -22.636 1.00 55.12 89 ILE A C 1
ATOM 698 O O . ILE A 1 89 ? -3.327 17.520 -21.931 1.00 55.12 89 ILE A O 1
ATOM 702 N N . PRO A 1 90 ? -2.126 19.259 -22.721 1.00 43.22 90 PRO A N 1
ATOM 703 C CA . PRO A 1 90 ? -2.933 20.283 -22.057 1.00 43.22 90 PRO A CA 1
ATOM 704 C C . PRO A 1 90 ? -4.388 20.263 -22.563 1.00 43.22 90 PRO A C 1
ATOM 706 O O . PRO A 1 90 ? -4.651 19.839 -23.685 1.00 43.22 90 PRO A O 1
ATOM 709 N N . LEU A 1 91 ? -5.341 20.694 -21.729 1.00 51.69 91 LEU A N 1
ATOM 710 C CA . LEU A 1 91 ? -6.806 20.561 -21.884 1.00 51.69 91 LEU A CA 1
ATOM 711 C C . LEU A 1 91 ? -7.376 19.132 -21.820 1.00 51.69 91 LEU A C 1
ATOM 713 O O . LEU A 1 91 ? -8.281 18.889 -21.022 1.00 51.69 91 LEU A O 1
ATOM 717 N N . LEU A 1 92 ? -6.870 18.174 -22.603 1.00 49.66 92 LEU A N 1
ATOM 718 C CA . LEU A 1 92 ? -7.440 16.815 -22.640 1.00 49.66 92 LEU A CA 1
ATOM 719 C C . LEU A 1 92 ? -7.200 16.059 -21.319 1.00 49.66 92 LEU A C 1
ATOM 721 O O . LEU A 1 92 ? -8.095 15.392 -20.797 1.00 49.66 92 LEU A O 1
ATOM 725 N N . SER A 1 93 ? -6.014 16.244 -20.733 1.00 49.66 93 SER A N 1
ATOM 726 C CA . SER A 1 93 ? -5.667 15.733 -19.402 1.00 49.66 93 SER A CA 1
ATOM 727 C C . SER A 1 93 ? -6.509 16.360 -18.284 1.00 49.66 93 SER A C 1
ATOM 729 O O . SER A 1 93 ? -6.918 15.653 -17.371 1.00 49.66 93 SER A O 1
ATOM 731 N N . GLN A 1 94 ? -6.851 17.651 -18.359 1.00 52.22 94 GLN A N 1
ATOM 732 C CA . GLN A 1 94 ? -7.646 18.327 -17.322 1.00 52.22 94 GLN A CA 1
ATOM 733 C C . GLN A 1 94 ? -9.105 17.846 -17.273 1.00 52.22 94 GLN A C 1
ATOM 735 O O . GLN A 1 94 ? -9.658 17.703 -16.181 1.00 52.22 94 GLN A O 1
ATOM 740 N N . LEU A 1 95 ? -9.729 17.570 -18.426 1.00 52.62 95 LEU A N 1
ATOM 741 C CA . LEU A 1 95 ? -11.100 17.048 -18.467 1.00 52.62 95 LEU A CA 1
ATOM 742 C C . LEU A 1 95 ? -11.174 15.551 -18.143 1.00 52.62 95 LEU A C 1
ATOM 744 O O . LEU A 1 95 ? -12.051 15.135 -17.386 1.00 52.62 95 LEU A O 1
ATOM 748 N N . LEU A 1 96 ? -10.272 14.739 -18.703 1.00 50.28 96 LEU A N 1
ATOM 749 C CA . LEU A 1 96 ? -10.350 13.283 -18.569 1.00 50.28 96 LEU A CA 1
ATOM 750 C C . LEU A 1 96 ? -9.731 12.788 -17.260 1.00 50.28 96 LEU A C 1
ATOM 752 O O . LEU A 1 96 ? -10.310 11.914 -16.618 1.00 50.28 96 LEU A O 1
ATOM 756 N N . ASN A 1 97 ? -8.617 13.366 -16.797 1.00 49.50 97 ASN A N 1
ATOM 757 C CA . ASN A 1 97 ? -7.936 12.853 -15.604 1.00 49.50 97 ASN A CA 1
ATOM 758 C C . ASN A 1 97 ? -8.628 13.222 -14.313 1.00 49.50 97 ASN A C 1
ATOM 760 O O . ASN A 1 97 ? -8.465 12.494 -13.346 1.00 49.50 97 ASN A O 1
ATOM 764 N N . LYS A 1 98 ? -9.466 14.263 -14.271 1.00 54.41 98 LYS A N 1
ATOM 765 C CA . LYS A 1 98 ? -10.182 14.622 -13.0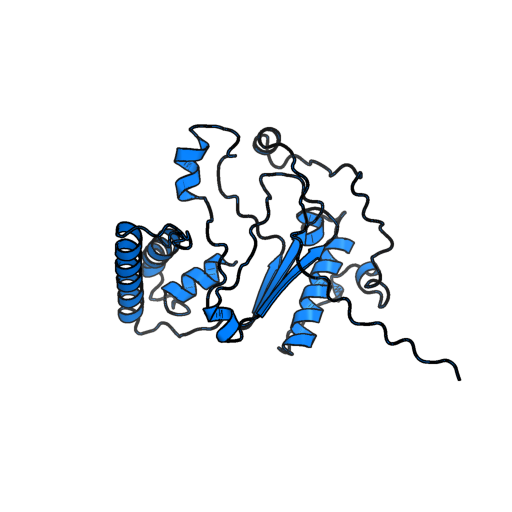39 1.00 54.41 98 LYS A CA 1
ATOM 766 C C . LYS A 1 98 ? -10.971 13.440 -12.453 1.00 54.41 98 LYS A C 1
ATOM 768 O O . LYS A 1 98 ? -11.115 13.337 -11.239 1.00 54.41 98 LYS A O 1
ATOM 773 N N . LYS A 1 99 ? -11.440 12.517 -13.308 1.00 48.34 99 LYS A N 1
ATOM 774 C CA . LYS A 1 99 ? -12.111 11.269 -12.909 1.00 48.34 99 LYS A CA 1
ATOM 775 C C . LYS A 1 99 ? -11.142 10.134 -12.553 1.00 48.34 99 LYS A C 1
ATOM 777 O O . LYS A 1 99 ? -11.490 9.299 -11.720 1.00 48.34 99 LYS A O 1
ATOM 782 N N . TYR A 1 100 ? -9.924 10.118 -13.085 1.00 48.38 100 TYR A N 1
ATOM 783 C CA . TYR A 1 100 ? -8.970 9.006 -12.938 1.00 48.38 100 TYR A CA 1
ATOM 784 C C . TYR A 1 100 ? -7.765 9.290 -12.033 1.00 48.38 100 TYR A C 1
ATOM 786 O O . TYR A 1 100 ? -7.070 8.363 -11.637 1.00 48.38 100 TYR A O 1
ATOM 794 N N . GLU A 1 101 ? -7.551 10.545 -11.651 1.00 54.00 101 GLU A N 1
ATOM 795 C CA . GLU A 1 101 ? -6.409 10.952 -10.848 1.00 54.00 101 GLU A CA 1
ATOM 796 C C . GLU A 1 101 ? -6.575 10.415 -9.424 1.00 54.00 101 GLU A C 1
ATOM 798 O O . GLU A 1 101 ? -7.478 10.812 -8.672 1.00 54.00 101 GLU A O 1
ATOM 803 N N . PHE A 1 102 ? -5.747 9.420 -9.109 1.00 52.00 102 PHE A N 1
ATOM 804 C CA . PHE A 1 102 ? -5.640 8.830 -7.787 1.00 52.00 102 PHE A CA 1
ATOM 805 C C . PHE A 1 102 ? -4.851 9.789 -6.906 1.00 52.00 102 PHE A C 1
ATOM 807 O O . PHE A 1 102 ? -3.631 9.861 -6.968 1.00 52.00 102 PHE A O 1
ATOM 814 N N . TYR A 1 103 ? -5.571 10.537 -6.080 1.00 53.97 103 TYR A N 1
ATOM 815 C CA . TYR A 1 103 ? -4.967 11.482 -5.144 1.00 53.97 103 TYR A CA 1
ATOM 816 C C . TYR A 1 103 ? -4.720 10.884 -3.752 1.00 53.97 103 TYR A C 1
ATOM 818 O O . TYR A 1 103 ? -4.251 11.588 -2.863 1.00 53.97 103 TYR A O 1
ATOM 826 N N . ASP A 1 104 ? -5.040 9.601 -3.537 1.00 60.53 104 ASP A N 1
ATOM 827 C CA . ASP A 1 104 ? -4.945 8.977 -2.216 1.00 60.53 104 ASP A CA 1
ATOM 828 C C . ASP A 1 104 ? -3.543 8.478 -1.898 1.00 60.53 104 ASP A C 1
ATOM 830 O O . ASP A 1 104 ? -3.237 7.298 -2.059 1.00 60.53 104 ASP A O 1
ATOM 834 N N . TYR A 1 105 ? -2.703 9.404 -1.430 1.00 70.75 105 TYR A N 1
ATOM 835 C CA . TYR A 1 105 ? -1.403 9.099 -0.838 1.00 70.75 105 TYR A CA 1
ATOM 836 C C . TYR A 1 105 ? -1.523 8.625 0.612 1.00 70.75 105 TYR A C 1
ATOM 838 O O . TYR A 1 105 ? -0.602 7.964 1.092 1.00 70.75 105 TYR A O 1
ATOM 846 N N . GLN A 1 106 ? -2.644 8.864 1.299 1.00 77.75 106 GLN A N 1
ATOM 847 C CA . GLN A 1 106 ? -2.786 8.474 2.697 1.00 77.75 106 GLN A CA 1
ATOM 848 C C . GLN A 1 106 ? -3.145 6.998 2.856 1.00 77.75 106 GLN A C 1
ATOM 850 O O . GLN A 1 106 ? -3.919 6.406 2.105 1.00 77.75 106 GLN A O 1
ATOM 855 N N . LEU A 1 107 ? -2.549 6.370 3.859 1.00 85.62 107 LEU A N 1
ATOM 856 C CA . LEU A 1 107 ? -2.842 4.993 4.202 1.00 85.62 107 LEU A CA 1
ATOM 857 C C . LEU A 1 107 ? -4.138 4.924 5.022 1.00 85.62 107 LEU A C 1
ATOM 859 O O . LEU A 1 107 ? -4.336 5.666 5.989 1.00 85.62 107 LEU A O 1
ATOM 863 N N . SER A 1 108 ? -5.037 4.015 4.643 1.00 88.12 108 SER A N 1
ATOM 864 C CA . SER A 1 108 ? -6.292 3.788 5.364 1.00 88.12 108 SER A CA 1
ATOM 865 C C . SER A 1 108 ? -6.021 3.359 6.808 1.00 88.12 108 SER A C 1
ATOM 867 O O . SER A 1 108 ? -5.165 2.517 7.058 1.00 88.12 108 SER A O 1
ATOM 869 N N . ASN A 1 109 ? -6.783 3.883 7.768 1.00 89.44 109 ASN A N 1
ATOM 870 C CA . ASN A 1 109 ? -6.617 3.581 9.196 1.00 89.44 109 ASN A CA 1
ATOM 871 C C . ASN A 1 109 ? -7.072 2.164 9.608 1.00 89.44 109 ASN A C 1
ATOM 873 O O . ASN A 1 109 ? -6.963 1.794 10.778 1.00 89.44 109 ASN A O 1
ATOM 877 N N . ILE A 1 110 ? -7.637 1.391 8.674 1.00 91.81 110 ILE A N 1
ATOM 878 C CA . ILE A 1 110 ? -7.986 -0.022 8.897 1.00 91.81 110 ILE A CA 1
ATOM 879 C C . ILE A 1 110 ? -6.820 -0.968 8.595 1.00 91.81 110 ILE A C 1
ATOM 881 O O . ILE A 1 110 ? -6.975 -2.168 8.785 1.00 91.81 110 ILE A O 1
ATOM 885 N N . ILE A 1 111 ? -5.712 -0.444 8.062 1.00 94.25 111 ILE A N 1
ATOM 886 C CA . ILE A 1 111 ? -4.501 -1.207 7.759 1.00 94.25 111 ILE A CA 1
ATOM 887 C C . ILE A 1 111 ? -3.587 -1.140 8.980 1.00 94.25 111 ILE A C 1
ATOM 889 O O . ILE A 1 111 ? -3.337 -0.041 9.471 1.00 94.25 111 ILE A O 1
ATOM 893 N N . ASP A 1 112 ? -3.088 -2.277 9.455 1.00 95.06 112 ASP A N 1
ATOM 894 C CA . ASP A 1 112 ? -2.168 -2.322 10.600 1.00 95.06 112 ASP A CA 1
ATOM 895 C C . ASP A 1 112 ? -0.710 -2.179 10.130 1.00 95.06 112 ASP A C 1
ATOM 897 O O . ASP A 1 112 ? 0.022 -1.299 10.588 1.00 95.06 112 ASP A O 1
ATOM 901 N N . HIS A 1 113 ? -0.315 -2.971 9.131 1.00 95.62 113 HIS A N 1
ATOM 902 C CA . HIS A 1 113 ? 1.035 -2.965 8.568 1.00 95.62 113 HIS A CA 1
ATOM 903 C C . HIS A 1 113 ? 0.998 -2.784 7.050 1.00 95.62 113 HIS A C 1
ATOM 905 O O . HIS A 1 113 ? 0.255 -3.479 6.355 1.00 95.62 113 HIS A O 1
ATOM 911 N N . ALA A 1 114 ? 1.792 -1.856 6.517 1.00 94.75 114 ALA A N 1
ATOM 912 C CA . ALA A 1 114 ? 1.946 -1.660 5.08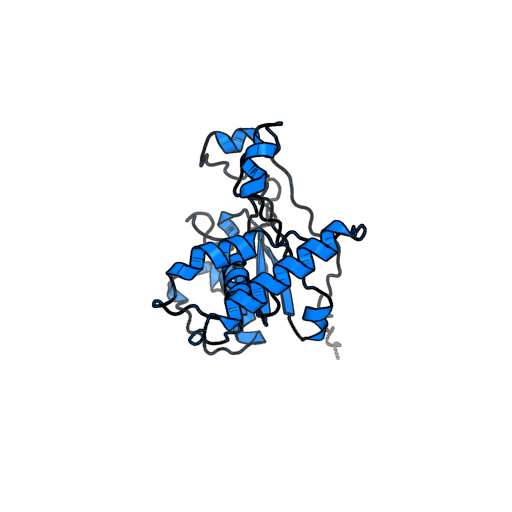0 1.00 94.75 114 ALA A CA 1
ATOM 913 C C . ALA A 1 114 ? 3.409 -1.781 4.654 1.00 94.75 114 ALA A C 1
ATOM 915 O O . ALA A 1 114 ? 4.285 -1.089 5.173 1.00 94.75 114 ALA A O 1
ATOM 916 N N . PHE A 1 115 ? 3.645 -2.625 3.657 1.00 94.06 115 PHE A N 1
ATOM 917 C CA . PHE A 1 115 ? 4.948 -2.861 3.055 1.00 94.06 115 PHE A CA 1
ATOM 918 C C . PHE A 1 115 ? 4.860 -2.533 1.570 1.00 94.06 115 PHE A C 1
ATOM 920 O O . PHE A 1 115 ? 3.967 -3.017 0.869 1.00 94.06 115 PHE A O 1
ATOM 927 N N . HIS A 1 116 ? 5.759 -1.684 1.084 1.00 92.06 116 HIS A N 1
ATOM 928 C CA . HIS A 1 116 ? 5.723 -1.190 -0.287 1.00 92.06 116 HIS A CA 1
ATOM 929 C C . HIS A 1 116 ? 7.099 -1.295 -0.940 1.00 92.06 116 HIS A C 1
ATOM 931 O O . HIS A 1 116 ? 8.054 -0.672 -0.484 1.00 92.06 116 HIS A O 1
ATOM 937 N N . THR A 1 117 ? 7.199 -2.059 -2.024 1.00 91.62 117 THR A N 1
ATOM 938 C CA . THR A 1 117 ? 8.401 -2.109 -2.866 1.00 91.62 117 THR A CA 1
ATOM 939 C C . THR A 1 117 ? 8.288 -1.108 -4.017 1.00 91.62 117 THR A C 1
ATOM 941 O O . THR A 1 117 ? 7.228 -0.956 -4.633 1.00 91.62 117 THR A O 1
ATOM 944 N N . VAL A 1 118 ? 9.372 -0.386 -4.296 1.00 89.44 118 VAL A N 1
ATOM 945 C CA . VAL A 1 118 ? 9.413 0.696 -5.290 1.00 89.44 118 VAL A CA 1
ATOM 946 C C . VAL A 1 118 ? 10.580 0.478 -6.247 1.00 89.44 118 VAL A C 1
ATOM 948 O O . VAL A 1 118 ? 11.707 0.284 -5.805 1.00 89.44 118 VAL A O 1
ATOM 951 N N . ALA A 1 119 ? 10.322 0.539 -7.553 1.00 89.25 119 ALA A N 1
ATOM 952 C CA . ALA A 1 119 ? 11.351 0.468 -8.590 1.00 89.25 119 ALA A CA 1
ATOM 953 C C . ALA A 1 119 ? 12.158 1.772 -8.656 1.00 89.25 119 ALA A C 1
ATOM 955 O O . ALA A 1 119 ? 11.576 2.851 -8.788 1.00 89.25 119 ALA A O 1
ATOM 956 N N . ILE A 1 120 ? 13.484 1.709 -8.554 1.00 85.81 120 ILE A N 1
ATOM 957 C CA . ILE A 1 120 ? 14.332 2.908 -8.643 1.00 85.81 120 ILE A CA 1
ATOM 958 C C . ILE A 1 120 ? 14.625 3.314 -10.093 1.00 85.81 120 ILE A C 1
ATOM 960 O O . ILE A 1 120 ? 14.658 4.509 -10.385 1.00 85.81 120 ILE A O 1
ATOM 964 N N . ASP A 1 121 ? 14.741 2.342 -11.003 1.00 83.88 121 ASP A N 1
ATOM 965 C CA . ASP A 1 121 ? 15.143 2.563 -12.399 1.00 83.88 121 ASP A CA 1
ATOM 966 C C . ASP A 1 121 ? 13.933 2.713 -13.346 1.00 83.88 121 ASP A C 1
ATOM 968 O O . ASP A 1 121 ? 14.073 2.770 -14.567 1.00 83.88 121 ASP A O 1
ATOM 972 N N . GLU A 1 122 ? 12.712 2.813 -12.805 1.00 84.50 122 GLU A N 1
ATOM 973 C CA . GLU A 1 122 ? 11.517 3.104 -13.599 1.00 84.50 122 GLU A CA 1
ATOM 974 C C . GLU A 1 122 ? 11.476 4.583 -14.006 1.00 84.50 122 GLU A C 1
ATOM 976 O O . GLU A 1 122 ? 11.122 5.466 -13.220 1.00 84.50 122 GLU A O 1
ATOM 981 N N . MET A 1 123 ? 11.815 4.842 -15.268 1.00 79.94 123 MET A N 1
ATOM 982 C CA . MET A 1 123 ? 11.933 6.193 -15.815 1.00 79.94 123 MET A CA 1
ATOM 983 C C . MET A 1 123 ? 10.677 6.686 -16.540 1.00 79.94 123 MET A C 1
ATOM 985 O O . MET A 1 123 ? 10.605 7.859 -16.905 1.00 79.94 123 MET A O 1
ATOM 989 N N . ARG A 1 124 ? 9.690 5.838 -16.840 1.00 77.38 124 ARG A N 1
ATOM 990 C CA . ARG A 1 124 ? 8.513 6.260 -17.615 1.00 77.38 124 ARG A CA 1
ATOM 991 C C . ARG A 1 124 ? 7.591 7.080 -16.715 1.00 77.38 124 ARG A C 1
ATOM 993 O O . ARG A 1 124 ? 7.022 6.558 -15.763 1.00 77.38 124 ARG A O 1
ATOM 1000 N N . LYS A 1 125 ? 7.344 8.348 -17.069 1.00 70.38 125 LYS A N 1
ATOM 1001 C CA . LYS A 1 125 ? 6.495 9.258 -16.265 1.00 70.38 125 LYS A CA 1
ATOM 1002 C C . LYS A 1 125 ? 5.076 8.747 -16.010 1.00 70.38 125 LYS A C 1
ATOM 1004 O O . LYS A 1 125 ? 4.451 9.118 -15.026 1.00 70.38 125 LYS A O 1
ATOM 1009 N N . VAL A 1 126 ? 4.537 7.925 -16.907 1.00 66.38 126 VAL A N 1
ATOM 1010 C CA . VAL A 1 126 ? 3.224 7.286 -16.714 1.00 66.38 126 VAL A CA 1
ATOM 1011 C C . VAL A 1 126 ? 3.211 6.276 -15.579 1.00 66.38 126 VAL A C 1
ATOM 1013 O O . VAL A 1 126 ? 2.162 6.031 -15.007 1.00 66.38 126 VAL A O 1
ATOM 1016 N N . PHE A 1 127 ? 4.356 5.701 -15.247 1.00 70.88 127 PHE A N 1
ATOM 1017 C CA . PHE A 1 127 ? 4.501 4.783 -14.138 1.00 70.88 127 PHE A CA 1
ATOM 1018 C C . PHE A 1 127 ? 5.089 5.521 -12.942 1.00 70.88 127 PHE A C 1
ATOM 1020 O O . PHE A 1 127 ? 5.781 4.904 -12.158 1.00 70.88 127 PHE A O 1
ATOM 1027 N N . ASP A 1 128 ? 4.867 6.832 -12.785 1.00 72.88 128 ASP A N 1
ATOM 1028 C CA . ASP A 1 128 ? 5.346 7.527 -11.591 1.00 72.88 128 ASP A CA 1
ATOM 1029 C C . ASP A 1 128 ? 4.727 6.911 -10.327 1.00 72.88 128 ASP A C 1
ATOM 1031 O O . ASP A 1 128 ? 3.535 6.562 -10.280 1.00 72.88 128 ASP A O 1
ATOM 1035 N N . PHE A 1 129 ? 5.566 6.732 -9.312 1.00 76.81 129 PHE A N 1
ATOM 1036 C CA . PHE A 1 129 ? 5.164 6.013 -8.117 1.00 76.81 129 PHE A CA 1
ATOM 1037 C C . PHE A 1 129 ? 4.255 6.891 -7.260 1.00 76.81 129 PHE A C 1
ATOM 1039 O O . PHE A 1 129 ? 4.438 8.096 -7.114 1.00 76.81 129 PHE A O 1
ATOM 1046 N N . THR A 1 130 ? 3.260 6.267 -6.645 1.00 78.06 130 THR A N 1
ATOM 1047 C CA . THR A 1 130 ? 2.376 6.927 -5.683 1.00 78.06 130 THR A CA 1
ATOM 1048 C C . THR A 1 130 ? 2.850 6.590 -4.272 1.00 78.06 130 THR A C 1
ATOM 1050 O O . THR A 1 130 ? 2.580 5.472 -3.820 1.00 78.06 130 THR A O 1
ATOM 1053 N N . PRO A 1 131 ? 3.533 7.503 -3.550 1.00 80.62 131 PRO A N 1
ATOM 1054 C CA . PRO A 1 131 ? 3.958 7.239 -2.179 1.00 80.62 131 PRO A CA 1
ATOM 1055 C C . PRO A 1 131 ? 2.770 6.879 -1.283 1.00 80.62 131 PRO A C 1
ATOM 1057 O O . PRO A 1 131 ? 1.649 7.375 -1.447 1.00 80.62 131 PRO A O 1
ATOM 1060 N N . MET A 1 132 ? 3.009 6.011 -0.308 1.00 85.62 132 MET A N 1
ATOM 1061 C CA . MET A 1 132 ? 2.140 5.866 0.849 1.00 85.62 132 MET A CA 1
ATOM 1062 C C . MET A 1 132 ? 2.611 6.818 1.942 1.00 85.62 132 MET A C 1
ATOM 1064 O O . MET A 1 132 ? 3.801 7.052 2.144 1.00 85.62 132 MET A O 1
ATOM 1068 N N . GLN A 1 133 ? 1.651 7.396 2.645 1.00 86.94 133 GLN A N 1
ATOM 1069 C CA . GLN A 1 133 ? 1.896 8.310 3.744 1.00 86.94 133 GLN A CA 1
ATOM 1070 C C . GLN A 1 133 ? 0.996 7.926 4.904 1.00 86.94 133 GLN A C 1
ATOM 1072 O O . GLN A 1 133 ? -0.204 7.693 4.739 1.00 86.94 133 GLN A O 1
ATOM 1077 N N . GLN A 1 134 ? 1.573 7.877 6.095 1.00 87.44 134 GLN A N 1
ATOM 1078 C CA . GLN A 1 134 ? 0.804 7.712 7.315 1.00 87.44 134 GLN A CA 1
ATOM 1079 C C . GLN A 1 134 ? 0.321 9.083 7.784 1.00 87.44 134 GLN A C 1
ATOM 1081 O O . GLN A 1 134 ? 1.057 10.066 7.729 1.00 87.44 134 GLN A O 1
ATOM 1086 N N . SER A 1 135 ? -0.920 9.154 8.262 1.00 87.06 135 SER A N 1
ATOM 1087 C CA . SER A 1 135 ? -1.343 10.310 9.056 1.00 87.06 135 SER A CA 1
ATOM 1088 C C . SER A 1 135 ? -0.763 10.196 10.467 1.00 87.06 135 SER A C 1
ATOM 1090 O O . SER A 1 135 ? -0.588 9.077 10.953 1.00 87.06 135 SER A O 1
ATOM 1092 N N . GLN A 1 136 ? -0.535 11.321 11.153 1.00 85.38 136 GLN A N 1
ATOM 1093 C CA . GLN A 1 136 ? -0.058 11.309 12.545 1.00 85.38 136 GLN A CA 1
ATOM 1094 C C . GLN A 1 136 ? -0.945 10.426 13.433 1.00 85.38 136 GLN A C 1
ATOM 1096 O O . GLN A 1 136 ? -0.457 9.555 14.139 1.00 85.38 136 GLN A O 1
ATOM 1101 N N . LYS A 1 137 ? -2.267 10.539 13.266 1.00 88.00 137 LYS A N 1
ATOM 1102 C CA . LYS A 1 137 ? -3.248 9.705 13.967 1.00 88.00 137 LYS A CA 1
ATOM 1103 C C . LYS A 1 137 ? -3.030 8.202 13.760 1.00 88.00 137 LYS A C 1
ATOM 1105 O O . LYS A 1 137 ? -3.284 7.423 14.672 1.00 88.00 137 LYS A O 1
ATOM 1110 N N . ASN A 1 138 ? -2.634 7.779 12.560 1.00 90.62 138 ASN A N 1
ATOM 1111 C CA . ASN A 1 138 ? -2.375 6.366 12.308 1.00 90.62 138 ASN A CA 1
ATOM 1112 C C . ASN A 1 138 ? -1.061 5.914 12.957 1.00 90.62 138 ASN A C 1
ATOM 1114 O O . ASN A 1 138 ? -1.011 4.796 13.460 1.00 90.62 138 ASN A O 1
ATOM 1118 N N . ILE A 1 139 ? -0.031 6.769 12.958 1.00 90.75 139 ILE A N 1
ATOM 1119 C CA . ILE A 1 139 ? 1.240 6.508 13.652 1.00 90.75 139 ILE A CA 1
ATOM 1120 C C . ILE A 1 139 ? 0.973 6.322 15.149 1.00 90.75 139 ILE A C 1
ATOM 1122 O O . ILE A 1 139 ? 1.374 5.314 15.723 1.00 90.75 139 ILE A O 1
ATOM 1126 N N . ASP A 1 140 ? 0.204 7.231 15.753 1.00 92.06 140 ASP A N 1
ATOM 1127 C CA . ASP A 1 140 ? -0.170 7.171 17.173 1.00 92.06 140 ASP A CA 1
ATOM 1128 C C . ASP A 1 140 ? -0.998 5.915 17.507 1.00 92.06 140 ASP A C 1
ATOM 1130 O O . ASP A 1 140 ? -0.967 5.416 18.629 1.00 92.06 140 ASP A O 1
ATOM 1134 N N . ALA A 1 141 ? -1.731 5.380 16.524 1.00 92.38 141 ALA A N 1
ATOM 1135 C CA . ALA A 1 141 ? -2.499 4.141 16.639 1.00 92.38 141 ALA A CA 1
ATOM 1136 C C . ALA A 1 141 ? -1.668 2.867 16.384 1.00 92.38 141 ALA A C 1
ATOM 1138 O O . ALA A 1 141 ? -2.239 1.778 16.328 1.00 92.38 141 ALA A O 1
ATOM 1139 N N . GLY A 1 142 ? -0.348 2.985 16.207 1.00 94.19 142 GLY A N 1
ATOM 1140 C CA . GLY A 1 142 ? 0.557 1.854 15.995 1.00 94.19 142 GLY A CA 1
ATOM 1141 C C . GLY A 1 142 ? 0.596 1.314 14.562 1.00 94.19 142 GLY A C 1
ATOM 1142 O O . GLY A 1 142 ? 1.147 0.238 14.345 1.00 94.19 142 GLY A O 1
ATOM 1143 N N . GLN A 1 143 ? 0.036 2.028 13.575 1.00 94.81 143 GLN A N 1
ATOM 1144 C CA . GLN A 1 143 ? 0.186 1.647 12.168 1.00 94.81 143 GLN A CA 1
ATOM 1145 C C . GLN A 1 143 ? 1.665 1.715 11.774 1.00 94.81 143 GLN A C 1
ATOM 1147 O O . GLN A 1 143 ? 2.355 2.682 12.099 1.00 94.81 143 GLN A O 1
ATOM 1152 N N . THR A 1 144 ? 2.133 0.743 10.995 1.00 94.75 144 THR A N 1
ATOM 1153 C CA . THR A 1 144 ? 3.495 0.752 10.435 1.00 94.75 144 THR A CA 1
ATOM 1154 C C . THR A 1 144 ? 3.462 0.888 8.917 1.00 94.75 144 THR A C 1
ATOM 1156 O O . THR A 1 144 ? 2.576 0.348 8.248 1.00 94.75 144 THR A O 1
ATOM 1159 N N . LEU A 1 145 ? 4.428 1.623 8.371 1.00 93.44 145 LEU A N 1
ATOM 1160 C CA . LEU A 1 145 ? 4.665 1.738 6.938 1.00 93.44 145 LEU A CA 1
ATOM 1161 C C . LEU A 1 145 ? 6.161 1.600 6.668 1.00 93.44 145 LEU A C 1
ATOM 1163 O O . LEU A 1 145 ? 6.956 2.383 7.183 1.00 93.44 145 LEU A O 1
ATOM 1167 N N . GLN A 1 146 ? 6.529 0.661 5.803 1.00 93.06 146 GLN A N 1
ATOM 1168 C CA . GLN A 1 146 ? 7.891 0.524 5.302 1.00 93.06 146 GLN A CA 1
ATOM 1169 C C . GLN A 1 146 ? 7.875 0.527 3.776 1.00 93.06 146 GLN A C 1
ATOM 1171 O O . GLN A 1 146 ? 7.200 -0.284 3.141 1.00 93.06 146 GLN A O 1
ATOM 1176 N N . GLN A 1 147 ? 8.622 1.464 3.193 1.00 89.94 147 GLN A N 1
ATOM 1177 C CA . GLN A 1 147 ? 8.784 1.592 1.748 1.00 89.94 147 GLN A CA 1
ATOM 1178 C C . GLN A 1 147 ? 10.250 1.368 1.391 1.00 89.94 147 GLN A C 1
ATOM 1180 O O . GLN A 1 147 ? 11.115 2.078 1.905 1.00 89.94 147 GLN A O 1
ATOM 1185 N N . VAL A 1 148 ? 10.528 0.395 0.528 1.00 90.69 148 VAL A N 1
ATOM 1186 C CA . VAL A 1 148 ? 11.892 -0.003 0.162 1.00 90.69 148 VAL A CA 1
ATOM 1187 C C . VAL A 1 148 ? 12.081 0.105 -1.343 1.00 90.69 148 VAL A C 1
ATOM 1189 O O . VAL A 1 148 ? 11.221 -0.297 -2.126 1.00 90.69 148 VAL A O 1
ATOM 1192 N N . TRP A 1 149 ? 13.220 0.671 -1.734 1.00 88.31 149 TRP A N 1
ATOM 1193 C CA . TRP A 1 149 ? 13.612 0.858 -3.124 1.00 88.31 149 TRP A CA 1
ATOM 1194 C C . TRP A 1 149 ? 14.410 -0.351 -3.608 1.00 88.31 149 TRP A C 1
ATOM 1196 O O . TRP A 1 149 ? 15.360 -0.764 -2.945 1.00 88.31 149 TRP A O 1
ATOM 1206 N N . PHE A 1 150 ? 14.030 -0.895 -4.759 1.00 87.31 150 PHE A N 1
ATOM 1207 C CA . PHE A 1 150 ? 14.668 -2.037 -5.405 1.00 87.31 150 PHE A CA 1
ATOM 1208 C C . PHE A 1 150 ? 15.231 -1.634 -6.773 1.00 87.31 150 PHE A C 1
ATOM 1210 O O . PHE A 1 150 ? 14.630 -0.789 -7.445 1.00 87.31 150 PHE A O 1
ATOM 1217 N N . PRO A 1 151 ? 16.367 -2.226 -7.187 1.00 84.25 151 PRO A N 1
ATOM 1218 C CA . PRO A 1 151 ? 16.920 -2.028 -8.522 1.00 84.25 151 PRO A CA 1
ATOM 1219 C C . PRO A 1 151 ? 15.987 -2.583 -9.606 1.00 84.25 151 PRO A C 1
ATOM 1221 O O . PRO A 1 151 ? 15.297 -3.582 -9.398 1.00 84.25 151 PRO A O 1
ATOM 1224 N N . GLY A 1 152 ? 16.018 -1.949 -10.774 1.00 82.56 152 GLY A N 1
ATOM 1225 C CA . GLY A 1 152 ? 15.218 -2.283 -11.944 1.00 82.56 152 GLY A CA 1
ATOM 1226 C C . GLY A 1 152 ? 13.977 -1.404 -12.138 1.00 82.56 152 GLY A C 1
ATOM 1227 O O . GLY A 1 152 ? 13.687 -0.495 -11.355 1.00 82.56 152 GLY A O 1
ATOM 1228 N N . ASP A 1 153 ? 13.272 -1.661 -13.242 1.00 83.44 153 ASP A N 1
ATOM 1229 C CA . ASP A 1 153 ? 12.057 -0.956 -13.655 1.00 83.44 153 ASP A CA 1
ATOM 1230 C C . ASP A 1 153 ? 10.783 -1.556 -13.015 1.00 83.44 153 ASP A C 1
ATOM 1232 O O . ASP A 1 153 ? 10.844 -2.440 -12.154 1.00 83.44 153 ASP A O 1
ATOM 1236 N N . HIS A 1 154 ? 9.601 -1.089 -13.435 1.00 85.12 154 HIS A N 1
ATOM 1237 C CA . HIS A 1 154 ? 8.315 -1.587 -12.936 1.00 85.12 154 HIS A CA 1
ATOM 1238 C C . HIS A 1 154 ? 8.188 -3.119 -12.972 1.00 85.12 154 HIS A C 1
ATOM 1240 O O . HIS A 1 154 ? 7.660 -3.713 -12.031 1.00 85.12 154 HIS A O 1
ATOM 1246 N N . ARG A 1 155 ? 8.690 -3.773 -14.027 1.00 82.69 155 ARG A N 1
ATOM 1247 C CA . ARG A 1 155 ? 8.586 -5.231 -14.205 1.00 82.69 155 ARG A CA 1
ATOM 1248 C C . ARG A 1 155 ? 9.663 -5.983 -13.439 1.00 82.69 155 ARG A C 1
ATOM 1250 O O . ARG A 1 155 ? 9.433 -7.103 -12.992 1.00 82.69 155 ARG A O 1
ATOM 1257 N N . ALA A 1 156 ? 10.819 -5.365 -13.237 1.00 84.81 156 ALA A N 1
ATOM 1258 C CA . ALA A 1 156 ? 11.863 -5.926 -12.394 1.00 84.81 156 ALA A CA 1
ATOM 1259 C C . ALA A 1 156 ? 11.483 -5.966 -10.910 1.00 84.81 156 ALA A C 1
ATOM 1261 O O . ALA A 1 156 ? 11.975 -6.831 -10.203 1.00 84.81 156 ALA A O 1
ATOM 1262 N N . VAL A 1 157 ? 10.592 -5.090 -10.435 1.00 86.81 157 VAL A N 1
ATOM 1263 C CA . VAL A 1 157 ? 10.090 -5.142 -9.049 1.00 86.81 157 VAL A CA 1
ATOM 1264 C C . VAL A 1 157 ? 8.746 -5.859 -8.952 1.00 86.81 157 VAL A C 1
ATOM 1266 O O . VAL A 1 157 ? 8.558 -6.685 -8.063 1.00 86.81 157 VAL A O 1
ATOM 1269 N N . GLY A 1 158 ? 7.801 -5.552 -9.843 1.00 84.94 158 GLY A N 1
ATOM 1270 C CA . GLY A 1 158 ? 6.452 -6.128 -9.834 1.00 84.94 158 GLY A CA 1
ATOM 1271 C C . GLY A 1 158 ? 6.342 -7.515 -10.473 1.00 84.94 158 GLY A C 1
ATOM 1272 O O . GLY A 1 158 ? 5.321 -8.182 -10.306 1.00 84.94 158 GLY A O 1
ATOM 1273 N N . GLY A 1 159 ? 7.374 -7.955 -11.195 1.00 84.81 159 GLY A N 1
ATOM 1274 C CA . GLY A 1 159 ? 7.354 -9.163 -12.014 1.00 84.81 159 GLY A CA 1
ATOM 1275 C C . GLY A 1 159 ? 6.669 -8.963 -13.370 1.00 84.81 159 GLY A C 1
ATOM 1276 O O . GLY A 1 159 ? 6.366 -7.849 -13.799 1.00 84.81 159 GLY A O 1
ATOM 1277 N N . GLY A 1 160 ? 6.413 -10.077 -14.059 1.00 79.06 160 GLY A N 1
ATOM 1278 C CA . GLY A 1 160 ? 5.696 -10.093 -15.342 1.00 79.06 160 GLY A CA 1
ATOM 1279 C C . GLY A 1 160 ? 6.583 -10.134 -16.590 1.00 79.06 160 GLY A C 1
ATOM 1280 O O . GLY A 1 160 ? 6.053 -10.143 -17.698 1.00 79.06 160 GLY A O 1
ATOM 1281 N N . GLU A 1 161 ? 7.906 -10.208 -16.433 1.00 75.81 161 GLU A N 1
ATOM 1282 C CA . GLU A 1 161 ? 8.852 -10.403 -17.533 1.00 75.81 161 GLU A CA 1
ATOM 1283 C C . GLU A 1 161 ? 9.909 -11.456 -17.174 1.00 75.81 161 GLU A C 1
ATOM 1285 O O . GLU A 1 161 ? 10.503 -11.417 -16.099 1.00 75.81 161 GLU A O 1
ATOM 1290 N N . LEU A 1 162 ? 10.151 -12.405 -18.089 1.00 71.44 162 LEU A N 1
ATOM 1291 C CA . LEU A 1 162 ? 11.091 -13.515 -17.873 1.00 71.44 162 LEU A CA 1
ATOM 1292 C C . LEU A 1 162 ? 12.536 -13.028 -17.677 1.00 71.44 162 LEU A C 1
ATOM 1294 O O . LEU A 1 162 ? 13.273 -13.592 -16.872 1.00 71.44 162 LEU A O 1
ATOM 1298 N N . GLY A 1 163 ? 12.932 -11.967 -18.387 1.00 71.62 163 GLY A N 1
ATOM 1299 C CA . GLY A 1 163 ? 14.282 -11.402 -18.315 1.00 71.62 163 GLY A CA 1
ATOM 1300 C C . GLY A 1 163 ? 14.615 -10.736 -16.976 1.00 71.62 163 GLY A C 1
ATOM 1301 O O . GLY A 1 163 ? 15.788 -10.626 -16.633 1.00 71.62 163 GLY A O 1
ATOM 1302 N N . SER A 1 164 ? 13.606 -10.331 -16.199 1.00 71.31 164 SER A N 1
ATOM 1303 C CA . SER A 1 164 ? 13.776 -9.613 -14.931 1.00 71.31 164 SER A CA 1
ATOM 1304 C C . SER A 1 164 ? 13.388 -10.437 -13.698 1.00 71.31 164 SER A C 1
ATOM 1306 O O . SER A 1 164 ? 13.331 -9.894 -12.593 1.00 71.31 164 SER A O 1
ATOM 1308 N N . LEU A 1 165 ? 13.147 -11.744 -13.863 1.00 77.75 165 LEU A N 1
ATOM 1309 C CA . LEU A 1 165 ? 12.715 -12.637 -12.781 1.00 77.75 165 LEU A CA 1
ATOM 1310 C C . LEU A 1 165 ? 13.616 -12.606 -11.538 1.00 77.75 165 LEU A C 1
ATOM 1312 O O . LEU A 1 165 ? 13.063 -12.496 -10.450 1.00 77.75 165 LEU A O 1
ATOM 1316 N N . PRO A 1 166 ? 14.963 -12.623 -11.633 1.00 81.12 166 PRO A N 1
ATOM 1317 C CA . PRO A 1 166 ? 15.797 -12.615 -10.429 1.00 81.12 166 PRO A CA 1
ATOM 1318 C C . PRO A 1 166 ? 15.608 -11.365 -9.555 1.00 81.12 166 PRO A C 1
ATOM 1320 O O . PRO A 1 166 ? 15.688 -11.442 -8.331 1.00 81.12 166 PRO A O 1
ATOM 1323 N N . LEU A 1 167 ? 15.341 -10.207 -10.171 1.00 82.81 167 LEU A N 1
ATOM 1324 C CA . LEU A 1 167 ? 15.072 -8.962 -9.445 1.00 82.81 167 LEU A CA 1
ATOM 1325 C C . LEU A 1 167 ? 13.676 -8.985 -8.807 1.00 82.81 167 LEU A C 1
ATOM 1327 O O . LEU A 1 167 ? 13.524 -8.602 -7.644 1.00 82.81 167 LEU A O 1
ATOM 1331 N N . ALA A 1 168 ? 12.683 -9.507 -9.533 1.00 85.88 168 ALA A N 1
ATOM 1332 C CA . ALA A 1 168 ? 11.307 -9.599 -9.051 1.00 85.88 168 ALA A CA 1
ATOM 1333 C C . ALA A 1 168 ? 11.191 -10.596 -7.891 1.00 85.88 168 ALA A C 1
ATOM 1335 O O . ALA A 1 168 ? 10.542 -10.309 -6.883 1.00 85.88 168 ALA A O 1
ATOM 1336 N N . ASP A 1 169 ? 11.894 -11.726 -7.991 1.00 88.88 169 ASP A N 1
ATOM 1337 C CA . ASP A 1 169 ? 12.023 -12.706 -6.918 1.00 88.88 169 ASP A CA 1
ATOM 1338 C C . ASP A 1 169 ? 12.669 -12.082 -5.678 1.00 88.88 169 ASP A C 1
ATOM 1340 O O . ASP A 1 169 ? 12.216 -12.335 -4.567 1.00 88.88 169 ASP A O 1
ATOM 1344 N N . GLY A 1 170 ? 13.688 -11.230 -5.843 1.00 87.81 170 GLY A N 1
ATOM 1345 C CA . GLY A 1 170 ? 14.309 -10.509 -4.730 1.00 87.81 170 GLY A CA 1
ATOM 1346 C C . GLY A 1 170 ? 13.318 -9.606 -3.985 1.00 87.81 170 GLY A C 1
ATOM 1347 O O . GLY A 1 170 ? 13.246 -9.639 -2.755 1.00 87.81 170 GLY A O 1
ATOM 1348 N N . ALA A 1 171 ? 12.500 -8.843 -4.717 1.00 89.88 171 ALA A N 1
ATOM 1349 C CA . ALA A 1 171 ? 11.448 -8.013 -4.126 1.00 89.88 171 ALA A CA 1
ATOM 1350 C C . ALA A 1 171 ? 10.347 -8.852 -3.446 1.00 89.88 171 ALA A C 1
ATOM 1352 O O . ALA A 1 171 ? 9.838 -8.475 -2.386 1.00 89.88 171 ALA A O 1
ATOM 1353 N N . LEU A 1 172 ? 9.979 -9.995 -4.033 1.00 90.94 172 LEU A N 1
ATOM 1354 C CA . LEU A 1 172 ? 9.021 -10.941 -3.457 1.00 90.94 172 LEU A CA 1
ATOM 1355 C C . LEU A 1 172 ? 9.558 -11.597 -2.177 1.00 90.94 172 LEU A C 1
ATOM 1357 O O . LEU A 1 172 ? 8.850 -11.633 -1.172 1.00 90.94 172 LEU A O 1
ATOM 1361 N N . LEU A 1 173 ? 10.805 -12.069 -2.189 1.00 90.81 173 LEU A N 1
ATOM 1362 C CA . LEU A 1 173 ? 11.468 -12.676 -1.036 1.00 90.81 173 LEU A CA 1
ATOM 1363 C C . LEU A 1 173 ? 11.577 -11.695 0.123 1.00 90.81 173 LEU A C 1
ATOM 1365 O O . LEU A 1 173 ? 11.248 -12.058 1.247 1.00 90.81 173 LEU A O 1
ATOM 1369 N N . TRP A 1 174 ? 11.952 -10.444 -0.148 1.00 92.00 174 TRP A N 1
ATOM 1370 C CA . TRP A 1 174 ? 11.957 -9.404 0.876 1.00 92.00 174 TRP A CA 1
ATOM 1371 C C . TRP A 1 174 ? 10.572 -9.203 1.500 1.00 92.00 174 TRP A C 1
ATOM 1373 O O . TRP A 1 174 ? 10.462 -9.091 2.719 1.00 92.00 174 TRP A O 1
ATOM 1383 N N . MET A 1 175 ? 9.504 -9.189 0.695 1.00 93.12 175 MET A N 1
ATOM 1384 C CA . MET A 1 175 ? 8.137 -9.061 1.210 1.00 93.12 175 MET A CA 1
ATOM 1385 C C . MET A 1 175 ? 7.764 -10.253 2.099 1.00 93.12 175 MET A C 1
ATOM 1387 O O . MET A 1 175 ? 7.215 -10.066 3.183 1.00 93.12 175 MET A O 1
ATOM 1391 N N . ILE A 1 176 ? 8.060 -11.473 1.643 1.00 91.94 176 ILE A N 1
ATOM 1392 C CA . ILE A 1 176 ? 7.793 -12.707 2.389 1.00 91.94 176 ILE A CA 1
ATOM 1393 C C . ILE A 1 176 ? 8.534 -12.684 3.725 1.00 91.94 176 ILE A C 1
ATOM 1395 O O . ILE A 1 176 ? 7.897 -12.843 4.767 1.00 91.94 176 ILE A O 1
ATOM 1399 N N . ASP A 1 177 ? 9.841 -12.430 3.694 1.00 90.69 177 ASP A N 1
ATOM 1400 C CA . ASP A 1 177 ? 10.694 -12.370 4.879 1.00 90.69 177 ASP A CA 1
ATOM 1401 C C . ASP A 1 177 ? 10.217 -11.286 5.848 1.00 90.69 177 ASP A C 1
ATOM 1403 O O . ASP A 1 177 ? 10.003 -11.557 7.027 1.00 90.69 177 ASP A O 1
ATOM 1407 N N . THR A 1 178 ? 9.915 -10.084 5.351 1.00 90.56 178 THR A N 1
ATOM 1408 C CA . THR A 1 178 ? 9.414 -8.974 6.175 1.00 90.56 178 THR A CA 1
ATOM 1409 C C . THR A 1 178 ? 8.100 -9.339 6.870 1.00 90.56 178 THR A C 1
ATOM 1411 O O . THR A 1 178 ? 7.945 -9.109 8.070 1.00 90.56 178 THR A O 1
ATOM 1414 N N . ILE A 1 179 ? 7.149 -9.946 6.151 1.00 91.50 179 ILE A N 1
ATOM 1415 C CA . ILE A 1 179 ? 5.866 -10.370 6.727 1.00 91.50 179 ILE A CA 1
ATOM 1416 C C . ILE A 1 179 ? 6.072 -11.487 7.755 1.00 91.50 179 ILE A C 1
ATOM 1418 O O . ILE A 1 179 ? 5.452 -11.464 8.820 1.00 91.50 179 ILE A O 1
ATOM 1422 N N . GLN A 1 180 ? 6.928 -12.464 7.459 1.00 90.38 180 GLN A N 1
ATOM 1423 C CA . GLN A 1 180 ? 7.188 -13.584 8.360 1.00 90.38 180 GLN A CA 1
ATOM 1424 C C . GLN A 1 180 ? 7.898 -13.135 9.639 1.00 90.38 180 GLN A C 1
ATOM 1426 O O . GLN A 1 180 ? 7.447 -13.485 10.728 1.00 90.38 180 GLN A O 1
ATOM 1431 N N . THR A 1 181 ? 8.949 -12.328 9.519 1.00 88.94 181 THR A N 1
ATOM 1432 C CA . THR A 1 181 ? 9.762 -11.847 10.646 1.00 88.94 181 THR A CA 1
ATOM 1433 C C . THR A 1 181 ? 9.025 -10.825 11.508 1.00 88.94 181 THR A C 1
ATOM 1435 O O . THR A 1 181 ? 9.121 -10.881 12.731 1.00 88.94 181 THR A O 1
ATOM 1438 N N . THR A 1 182 ? 8.254 -9.921 10.896 1.00 88.69 182 THR A N 1
ATOM 1439 C CA . THR A 1 182 ? 7.551 -8.856 11.629 1.00 88.69 182 THR A CA 1
ATOM 1440 C C . THR A 1 182 ? 6.246 -9.351 12.249 1.00 88.69 182 THR A C 1
ATOM 1442 O O . THR A 1 182 ? 5.893 -8.924 13.346 1.00 88.69 182 THR A O 1
ATOM 1445 N N . LEU A 1 183 ? 5.502 -10.224 11.554 1.00 91.69 183 LEU A N 1
ATOM 1446 C CA . LEU A 1 183 ? 4.114 -10.546 11.914 1.00 91.69 183 LEU A CA 1
ATOM 1447 C C . LEU A 1 183 ? 3.863 -12.021 12.235 1.00 91.69 183 LEU A C 1
ATOM 1449 O O . LEU A 1 183 ? 2.872 -12.324 12.894 1.00 91.69 183 LEU A O 1
ATOM 1453 N N . GLY A 1 184 ? 4.695 -12.949 11.751 1.00 90.06 184 GLY A N 1
ATOM 1454 C CA . GLY A 1 184 ? 4.552 -14.375 12.062 1.00 90.06 184 GLY A CA 1
ATOM 1455 C C . GLY A 1 184 ? 3.199 -14.986 11.670 1.00 90.06 184 GLY A C 1
ATOM 1456 O O . GLY A 1 184 ? 2.728 -15.904 12.334 1.00 90.06 184 GLY A O 1
ATOM 1457 N N . LEU A 1 185 ? 2.555 -14.503 10.597 1.00 89.31 185 LEU A N 1
ATOM 1458 C CA . LEU A 1 185 ? 1.163 -14.845 10.236 1.00 89.31 185 LEU A CA 1
ATOM 1459 C C . LEU A 1 185 ? 0.919 -16.311 9.814 1.00 89.31 185 LEU A C 1
ATOM 1461 O O . LEU A 1 185 ? -0.196 -16.659 9.433 1.00 89.31 185 LEU A O 1
ATOM 1465 N N . GLY A 1 186 ? 1.942 -17.171 9.817 1.00 89.12 186 GLY A N 1
ATOM 1466 C CA . GLY A 1 186 ? 1.812 -18.574 9.403 1.00 89.12 186 GLY A CA 1
ATOM 1467 C C . GLY A 1 186 ? 1.469 -18.768 7.919 1.00 89.12 186 GLY A C 1
ATOM 1468 O O . GLY A 1 186 ? 0.937 -19.812 7.540 1.00 89.12 186 GLY A O 1
ATOM 1469 N N . LEU A 1 187 ? 1.750 -17.769 7.073 1.00 88.44 187 LEU A N 1
ATOM 1470 C CA . LEU A 1 187 ? 1.536 -17.856 5.629 1.00 88.44 187 LEU A CA 1
ATOM 1471 C C . LEU A 1 187 ? 2.474 -18.897 5.011 1.00 88.44 187 LEU A C 1
ATOM 1473 O O . LEU A 1 187 ? 3.678 -18.906 5.275 1.00 88.44 187 LEU A O 1
ATOM 1477 N N . LYS A 1 188 ? 1.908 -19.758 4.162 1.00 89.44 188 LYS A N 1
ATOM 1478 C CA . LYS A 1 188 ? 2.656 -20.750 3.389 1.00 89.44 188 LYS A CA 1
ATOM 1479 C C . LYS A 1 188 ? 2.936 -20.188 2.003 1.00 89.44 188 LYS A C 1
ATOM 1481 O O . LYS A 1 188 ? 1.999 -19.847 1.285 1.00 89.44 188 LYS A O 1
ATOM 1486 N N . PHE A 1 189 ? 4.210 -20.124 1.640 1.00 87.00 189 PHE A N 1
ATOM 1487 C CA . PHE A 1 189 ? 4.655 -19.700 0.319 1.00 87.00 189 PHE A CA 1
ATOM 1488 C C . PHE A 1 189 ? 5.298 -20.881 -0.392 1.00 87.00 189 PHE A C 1
ATOM 1490 O O . PHE A 1 189 ? 6.125 -21.584 0.189 1.00 87.00 189 PHE A O 1
ATOM 1497 N N . ASP A 1 190 ? 4.906 -21.096 -1.643 1.00 88.00 190 ASP A N 1
ATOM 1498 C CA . ASP A 1 190 ? 5.571 -22.058 -2.507 1.00 88.00 190 ASP A CA 1
ATOM 1499 C C . ASP A 1 190 ? 6.777 -21.385 -3.167 1.00 88.00 190 ASP A C 1
ATOM 1501 O O . ASP A 1 190 ? 6.651 -20.672 -4.161 1.00 88.00 190 ASP A O 1
ATOM 1505 N N . LEU A 1 191 ? 7.949 -21.578 -2.564 1.00 86.06 191 LEU A N 1
ATOM 1506 C CA . LEU A 1 191 ? 9.200 -20.996 -3.049 1.00 86.06 191 LEU A CA 1
ATOM 1507 C C . LEU A 1 191 ? 9.831 -21.809 -4.187 1.00 86.06 191 LEU A C 1
ATOM 1509 O O . LEU A 1 191 ? 10.837 -21.379 -4.744 1.00 86.06 191 LEU A O 1
ATOM 1513 N N . SER A 1 192 ? 9.257 -22.961 -4.557 1.00 82.88 192 SER A N 1
ATOM 1514 C CA . SER A 1 192 ? 9.786 -23.794 -5.648 1.00 82.88 192 SER A CA 1
ATOM 1515 C C . SER A 1 192 ? 9.651 -23.138 -7.025 1.00 82.88 192 SER A C 1
ATOM 1517 O O . SER A 1 192 ? 10.344 -23.518 -7.966 1.00 82.88 192 SER A O 1
ATOM 1519 N N . LEU A 1 193 ? 8.780 -22.132 -7.129 1.00 80.12 193 LEU A N 1
ATOM 1520 C CA . LEU A 1 193 ? 8.542 -21.357 -8.344 1.00 80.12 193 LEU A CA 1
ATOM 1521 C C . LEU A 1 193 ? 9.572 -20.236 -8.556 1.00 80.12 193 LEU A C 1
ATOM 1523 O O . LEU A 1 193 ? 9.571 -19.613 -9.617 1.00 80.12 193 LEU A O 1
ATOM 1527 N N . LEU A 1 194 ? 10.431 -19.969 -7.566 1.00 81.06 194 LEU A N 1
ATOM 1528 C CA . LEU A 1 194 ? 11.474 -18.949 -7.661 1.00 81.06 194 LEU A CA 1
ATOM 1529 C C . LEU A 1 194 ? 12.690 -19.476 -8.423 1.00 81.06 194 LEU A C 1
ATOM 1531 O O . LEU A 1 194 ? 13.010 -20.666 -8.386 1.00 81.06 194 LEU A O 1
ATOM 1535 N N . GLN A 1 195 ? 13.411 -18.577 -9.090 1.00 72.06 195 GLN A N 1
ATOM 1536 C CA . GLN A 1 195 ? 14.646 -18.953 -9.767 1.00 72.06 195 GLN A CA 1
ATOM 1537 C C . GLN A 1 195 ? 15.728 -19.346 -8.740 1.00 72.06 195 GLN A C 1
ATOM 1539 O O . GLN A 1 195 ? 15.872 -18.684 -7.708 1.00 72.06 195 GLN A O 1
ATOM 1544 N N . PRO A 1 196 ? 16.570 -20.361 -9.025 1.00 59.94 196 PRO A N 1
ATOM 1545 C CA . PRO A 1 196 ? 17.602 -20.824 -8.090 1.00 59.94 196 PRO A CA 1
ATOM 1546 C C . PRO A 1 196 ? 18.574 -19.723 -7.637 1.00 59.94 196 PRO A C 1
ATOM 1548 O O . PRO A 1 196 ? 19.021 -19.710 -6.489 1.00 59.94 196 PRO A O 1
ATOM 1551 N N . ALA A 1 197 ? 18.872 -18.766 -8.525 1.00 60.44 197 ALA A N 1
ATOM 1552 C CA . ALA A 1 197 ? 19.736 -17.619 -8.234 1.00 60.44 197 ALA A CA 1
ATOM 1553 C C . ALA A 1 197 ? 19.159 -16.694 -7.146 1.00 60.44 197 ALA A C 1
ATOM 1555 O O . ALA A 1 197 ? 19.917 -16.069 -6.403 1.00 60.44 197 ALA A O 1
ATOM 1556 N N . SER A 1 198 ? 17.834 -16.648 -7.019 1.00 54.12 198 SER A N 1
ATOM 1557 C CA . SER A 1 198 ? 17.110 -15.828 -6.049 1.00 54.12 198 SER A CA 1
ATOM 1558 C C . SER A 1 198 ? 17.124 -16.456 -4.648 1.00 54.12 198 SER A C 1
ATOM 1560 O O . SER A 1 198 ? 17.128 -15.743 -3.649 1.00 54.12 198 SER A O 1
ATOM 1562 N N . THR A 1 199 ? 17.214 -17.788 -4.561 1.00 50.59 199 THR A N 1
ATOM 1563 C CA . THR A 1 199 ? 17.134 -18.572 -3.310 1.00 50.59 199 THR A CA 1
ATOM 1564 C C . THR A 1 199 ? 18.461 -18.783 -2.562 1.00 50.59 199 THR A C 1
ATOM 1566 O O . THR A 1 199 ? 18.486 -19.453 -1.531 1.00 50.59 199 THR A O 1
ATOM 1569 N N . SER A 1 200 ? 19.582 -18.245 -3.056 1.00 44.12 200 SER A N 1
ATOM 1570 C CA . SER A 1 200 ? 20.886 -18.394 -2.390 1.00 44.12 200 SER A CA 1
ATOM 1571 C C . SER A 1 200 ? 20.937 -17.594 -1.075 1.00 44.12 200 SER A C 1
ATOM 1573 O O . SER A 1 200 ? 20.632 -16.410 -1.099 1.00 44.12 200 SER A O 1
ATOM 1575 N N . PRO A 1 201 ? 21.397 -18.148 0.065 1.00 41.88 201 PRO A N 1
ATOM 1576 C CA . PRO A 1 201 ? 21.500 -17.414 1.338 1.00 41.88 201 PRO A CA 1
ATOM 1577 C C . PRO A 1 201 ? 22.368 -16.142 1.274 1.00 41.88 201 PRO A C 1
ATOM 1579 O O . PRO A 1 201 ? 22.208 -15.242 2.094 1.00 41.88 201 PRO A O 1
ATOM 1582 N N . ASN A 1 202 ? 23.259 -16.049 0.279 1.00 41.12 202 ASN A N 1
ATOM 1583 C CA . ASN A 1 202 ? 24.090 -14.873 0.010 1.00 41.12 202 ASN A CA 1
ATOM 1584 C C . ASN A 1 202 ? 23.487 -13.910 -1.036 1.00 41.12 202 ASN A C 1
ATOM 1586 O O . ASN A 1 202 ? 24.123 -12.910 -1.344 1.00 41.12 202 ASN A O 1
ATOM 1590 N N . SER A 1 203 ? 22.291 -14.159 -1.587 1.00 39.91 203 SER A N 1
ATOM 1591 C CA . SER A 1 203 ? 21.655 -13.284 -2.596 1.00 39.91 203 SER A CA 1
ATOM 1592 C C . SER A 1 203 ? 21.112 -11.971 -2.014 1.00 39.91 203 SER A C 1
ATOM 1594 O O . SER A 1 203 ? 20.835 -11.035 -2.764 1.00 39.91 203 SER A O 1
ATOM 1596 N N . PHE A 1 204 ? 21.011 -11.870 -0.682 1.00 41.06 204 PHE A N 1
ATOM 1597 C CA . PHE A 1 204 ? 20.709 -10.620 0.023 1.00 41.06 204 PHE A CA 1
ATOM 1598 C C . PHE A 1 204 ? 21.908 -9.666 0.104 1.00 41.06 204 PHE A C 1
ATOM 1600 O O . PHE A 1 204 ? 21.723 -8.468 0.322 1.00 41.06 204 PHE A O 1
ATOM 1607 N N . GLN A 1 205 ? 23.138 -10.151 -0.113 1.00 39.62 205 GLN A N 1
ATOM 1608 C CA . GLN A 1 205 ? 24.192 -9.269 -0.600 1.00 39.62 205 GLN A CA 1
ATOM 1609 C C . GLN A 1 205 ? 23.859 -9.050 -2.062 1.00 39.62 205 GLN A C 1
ATOM 1611 O O . GLN A 1 205 ? 24.045 -9.980 -2.837 1.00 39.62 205 GLN A O 1
ATOM 1616 N N . THR A 1 206 ? 23.280 -7.878 -2.365 1.00 36.81 206 THR A N 1
ATOM 1617 C CA . THR A 1 206 ? 23.044 -7.313 -3.706 1.00 36.81 206 THR A CA 1
ATOM 1618 C C . THR A 1 206 ? 23.380 -8.315 -4.807 1.00 36.81 206 THR A C 1
ATOM 1620 O O . THR A 1 206 ? 24.584 -8.563 -4.973 1.00 36.81 206 THR A O 1
ATOM 1623 N N . PRO A 1 207 ? 22.402 -8.900 -5.539 1.00 38.34 207 PRO A N 1
ATOM 1624 C CA . PRO A 1 207 ? 22.738 -9.806 -6.632 1.00 38.34 207 PRO A CA 1
ATOM 1625 C C . PRO A 1 207 ? 23.875 -9.157 -7.410 1.00 38.34 207 PRO A C 1
ATOM 1627 O O . PRO A 1 207 ? 23.828 -7.951 -7.643 1.00 38.34 207 PRO A O 1
ATOM 1630 N N . ASN A 1 208 ? 24.928 -9.905 -7.751 1.00 35.59 208 ASN A N 1
ATOM 1631 C CA . ASN A 1 208 ? 26.120 -9.375 -8.433 1.00 35.59 208 ASN A CA 1
ATOM 1632 C C . ASN A 1 208 ? 25.802 -8.839 -9.858 1.00 35.59 208 ASN A C 1
ATOM 1634 O O . ASN A 1 208 ? 26.660 -8.749 -10.725 1.00 35.59 208 ASN A O 1
ATOM 1638 N N . ILE A 1 209 ? 24.533 -8.526 -10.106 1.00 39.88 209 ILE A N 1
ATOM 1639 C CA . ILE A 1 209 ? 23.991 -7.544 -11.021 1.00 39.88 209 ILE A CA 1
ATOM 1640 C C . ILE A 1 209 ? 24.268 -6.175 -10.388 1.00 39.88 209 ILE A C 1
ATOM 1642 O O . ILE A 1 209 ? 23.505 -5.685 -9.554 1.00 39.88 209 ILE A O 1
ATOM 1646 N N . ARG A 1 210 ? 25.378 -5.537 -10.772 1.00 33.41 210 ARG A N 1
ATOM 1647 C CA . ARG A 1 210 ? 25.512 -4.097 -10.530 1.00 33.41 210 ARG A CA 1
ATOM 1648 C C . ARG A 1 210 ? 24.299 -3.432 -11.186 1.00 33.41 210 ARG A C 1
ATOM 1650 O O . ARG A 1 210 ? 24.145 -3.616 -12.394 1.00 33.41 210 ARG A O 1
ATOM 1657 N N . PRO A 1 211 ? 23.451 -2.701 -10.440 1.00 40.91 211 PRO A N 1
ATOM 1658 C CA . PRO A 1 211 ? 22.473 -1.831 -11.067 1.00 40.91 211 PRO A CA 1
ATOM 1659 C C . PRO A 1 211 ? 23.273 -0.913 -11.982 1.00 40.91 211 PRO A C 1
ATOM 1661 O O . PRO A 1 211 ? 24.170 -0.206 -11.518 1.00 40.91 211 PRO A O 1
ATOM 1664 N N . ASP A 1 212 ? 23.044 -1.018 -13.282 1.00 43.25 212 ASP A N 1
ATOM 1665 C CA . ASP A 1 212 ? 23.615 -0.095 -14.239 1.00 43.25 212 ASP A CA 1
ATOM 1666 C C . ASP A 1 212 ? 22.560 0.990 -14.464 1.00 43.25 212 ASP A C 1
ATOM 1668 O O . ASP A 1 212 ? 21.613 0.766 -15.219 1.00 43.25 212 ASP A O 1
ATOM 1672 N N . PRO A 1 213 ? 22.686 2.163 -13.817 1.00 42.06 213 PRO A N 1
ATOM 1673 C CA . PRO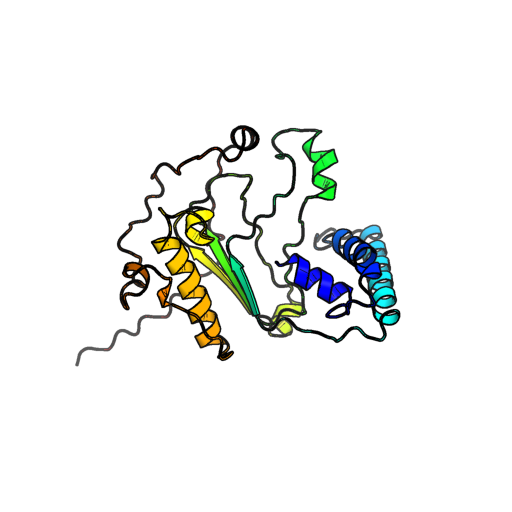 A 1 213 ? 21.743 3.264 -14.003 1.00 42.06 213 PRO A CA 1
ATOM 1674 C C . PRO A 1 213 ? 21.807 3.847 -15.425 1.00 42.06 213 PRO A C 1
ATOM 1676 O O . PRO A 1 213 ? 21.024 4.733 -15.766 1.00 42.06 213 PRO A O 1
ATOM 1679 N N . THR A 1 214 ? 22.766 3.395 -16.242 1.00 41.19 214 THR A N 1
ATOM 1680 C CA . THR A 1 214 ? 22.933 3.754 -17.652 1.00 41.19 214 THR A CA 1
ATOM 1681 C C . THR A 1 214 ? 22.485 2.648 -18.603 1.00 41.19 214 THR A C 1
ATOM 1683 O O . THR A 1 214 ? 22.461 2.881 -19.816 1.00 41.19 214 THR A O 1
ATOM 1686 N N . ALA A 1 215 ? 22.090 1.476 -18.086 1.00 42.66 215 ALA A N 1
ATOM 1687 C CA . ALA A 1 215 ? 21.578 0.409 -18.926 1.00 42.66 215 ALA A CA 1
ATOM 1688 C C . ALA A 1 215 ? 20.334 0.908 -19.675 1.00 42.66 215 ALA A C 1
ATOM 1690 O O . ALA A 1 215 ? 19.437 1.504 -19.067 1.00 42.66 215 ALA A O 1
ATOM 1691 N N . PRO A 1 216 ? 20.254 0.692 -20.999 1.00 44.44 216 PRO A N 1
ATOM 1692 C CA . PRO A 1 216 ? 19.080 1.079 -21.757 1.00 44.44 216 PRO A CA 1
ATOM 1693 C C . PRO A 1 216 ? 17.879 0.294 -21.229 1.00 44.44 216 PRO A C 1
ATOM 1695 O O . PRO A 1 216 ? 17.797 -0.918 -21.410 1.00 44.44 216 PRO A O 1
ATOM 1698 N N . VAL A 1 217 ? 16.945 0.989 -20.576 1.00 48.62 217 VAL A N 1
ATOM 1699 C CA . VAL A 1 217 ? 15.661 0.408 -20.175 1.00 48.62 217 VAL A CA 1
ATOM 1700 C C . VAL A 1 217 ? 14.952 -0.027 -21.463 1.00 48.62 217 VAL A C 1
ATOM 1702 O O . VAL A 1 217 ? 14.694 0.842 -22.306 1.00 48.62 217 VAL A O 1
ATOM 1705 N N . PRO A 1 218 ? 14.650 -1.324 -21.672 1.00 47.94 218 PRO A N 1
ATOM 1706 C CA . PRO A 1 218 ? 13.945 -1.770 -22.865 1.00 47.94 218 PRO A CA 1
ATOM 1707 C C . PRO A 1 218 ? 12.567 -1.104 -22.905 1.00 47.94 218 PRO A C 1
ATOM 1709 O O . PRO A 1 218 ? 11.634 -1.477 -22.191 1.00 47.94 218 PRO A O 1
ATOM 1712 N N . LEU A 1 219 ? 12.430 -0.059 -23.722 1.00 48.59 219 LEU A N 1
ATOM 1713 C CA . LEU A 1 219 ? 11.157 0.609 -23.968 1.00 48.59 219 LEU A CA 1
ATOM 1714 C C . LEU A 1 219 ? 10.325 -0.254 -24.922 1.00 48.59 219 LEU A C 1
ATOM 1716 O O . LEU A 1 219 ? 10.032 0.157 -26.043 1.00 48.59 219 LEU A O 1
ATOM 1720 N N . GLU A 1 220 ? 9.940 -1.454 -24.489 1.00 48.06 220 GLU A N 1
ATOM 1721 C CA . GLU A 1 220 ? 8.984 -2.258 -25.245 1.00 48.06 220 GLU A CA 1
ATOM 1722 C C . GLU A 1 220 ? 7.629 -1.524 -25.261 1.00 48.06 220 GLU A C 1
ATOM 1724 O O . GLU A 1 220 ? 7.085 -1.176 -24.199 1.00 48.06 220 GLU A O 1
ATOM 1729 N N . PRO A 1 221 ? 7.081 -1.207 -26.448 1.00 42.34 221 PRO A N 1
ATOM 1730 C CA . PRO A 1 221 ? 5.970 -0.281 -26.574 1.00 42.34 221 PRO A CA 1
ATOM 1731 C C . PRO A 1 221 ? 4.654 -0.980 -26.226 1.00 42.34 221 PRO A C 1
ATOM 1733 O O . PRO A 1 221 ? 4.019 -1.579 -27.085 1.00 42.34 221 PRO A O 1
ATOM 1736 N N . ILE A 1 222 ? 4.169 -0.838 -24.988 1.00 48.94 222 ILE A N 1
ATOM 1737 C CA . ILE A 1 222 ? 2.794 -1.271 -24.655 1.00 48.94 222 ILE A CA 1
ATOM 1738 C C . ILE A 1 222 ? 1.729 -0.338 -25.274 1.00 48.94 222 ILE A C 1
ATOM 1740 O O . ILE A 1 222 ? 0.565 -0.704 -25.352 1.00 48.94 222 ILE A O 1
ATOM 1744 N N . SER A 1 223 ? 2.082 0.843 -25.792 1.00 48.59 223 SER A N 1
ATOM 1745 C CA . SER A 1 223 ? 1.239 1.627 -26.712 1.00 48.59 223 SER A CA 1
ATOM 1746 C C . SER A 1 223 ? 1.967 2.886 -27.191 1.00 48.59 223 SER A C 1
ATOM 1748 O O . SER A 1 223 ? 2.871 3.397 -26.525 1.00 48.59 223 SER A O 1
ATOM 1750 N N . TRP A 1 224 ? 1.530 3.442 -28.323 1.00 47.75 224 TRP A N 1
ATOM 1751 C CA . TRP A 1 224 ? 1.979 4.742 -28.837 1.00 47.75 224 TRP A CA 1
ATOM 1752 C C . TRP A 1 224 ? 1.788 5.898 -27.832 1.00 47.75 224 TRP A C 1
ATOM 1754 O O . TRP A 1 224 ? 2.530 6.879 -27.896 1.00 47.75 224 TRP A O 1
ATOM 1764 N N . LEU A 1 225 ? 0.859 5.769 -26.870 1.00 44.62 225 LEU A N 1
ATOM 1765 C CA . LEU A 1 225 ? 0.606 6.771 -25.826 1.00 44.62 225 LEU A CA 1
ATOM 1766 C C . LEU A 1 225 ? 1.848 7.047 -24.960 1.00 44.62 225 LEU A C 1
ATOM 1768 O O . LEU A 1 225 ? 2.036 8.173 -24.505 1.00 44.62 225 LEU A O 1
ATOM 1772 N N . PHE A 1 226 ? 2.710 6.049 -24.742 1.00 52.44 226 PHE A N 1
ATOM 1773 C CA . PHE A 1 226 ? 3.848 6.161 -23.821 1.00 52.44 226 PHE A CA 1
ATOM 1774 C C . PHE A 1 226 ? 5.038 6.930 -24.401 1.00 52.44 226 PHE A C 1
ATOM 1776 O O . PHE A 1 226 ? 5.856 7.462 -23.653 1.00 52.44 226 PHE A O 1
ATOM 1783 N N . ARG A 1 227 ? 5.110 7.073 -25.732 1.00 53.97 227 ARG A N 1
ATOM 1784 C CA . ARG A 1 227 ? 6.129 7.917 -26.381 1.00 53.97 227 ARG A CA 1
ATOM 1785 C C . ARG A 1 227 ? 5.904 9.412 -26.122 1.00 53.97 227 ARG A C 1
ATOM 1787 O O . ARG A 1 227 ? 6.849 10.186 -26.207 1.00 53.97 227 ARG A O 1
ATOM 1794 N N . LEU A 1 228 ? 4.680 9.816 -25.768 1.00 53.16 228 LEU A N 1
ATOM 1795 C CA . LEU A 1 228 ? 4.286 11.220 -25.581 1.00 53.16 228 LEU A CA 1
ATOM 1796 C C . LEU A 1 228 ? 4.472 11.738 -24.144 1.00 53.16 228 LEU A C 1
ATOM 1798 O O . LEU A 1 228 ? 4.258 12.922 -23.879 1.00 53.16 228 LEU A O 1
ATOM 1802 N N . THR A 1 229 ? 4.844 10.875 -23.196 1.00 60.00 229 THR A N 1
ATOM 1803 C CA . THR A 1 229 ? 4.932 11.251 -21.772 1.00 60.00 229 THR A CA 1
ATOM 1804 C C . THR A 1 229 ? 6.338 11.616 -21.333 1.00 60.00 229 THR A C 1
ATOM 1806 O O . THR A 1 229 ? 6.504 12.350 -20.362 1.00 60.00 229 THR A O 1
ATOM 1809 N N . GLY A 1 230 ? 7.348 11.143 -22.064 1.00 64.69 230 GLY A N 1
ATOM 1810 C CA . GLY A 1 230 ? 8.757 11.346 -21.749 1.00 64.69 230 GLY A CA 1
ATOM 1811 C C . GLY A 1 230 ? 9.256 10.497 -20.577 1.00 64.69 230 GLY A C 1
ATOM 1812 O O . GLY A 1 230 ? 8.498 9.754 -19.944 1.00 64.69 230 GLY A O 1
ATOM 1813 N N . LEU A 1 231 ? 10.555 10.634 -20.311 1.00 73.81 231 LEU A N 1
ATOM 1814 C CA . LEU A 1 231 ? 11.277 9.960 -19.235 1.00 73.81 231 LEU A CA 1
ATOM 1815 C C . LEU A 1 231 ? 11.561 10.933 -18.080 1.00 73.81 231 LEU A C 1
ATOM 1817 O O . LEU A 1 231 ? 11.702 12.139 -18.297 1.00 73.81 231 LEU A O 1
ATOM 1821 N N . GLN A 1 232 ? 11.626 10.416 -16.858 1.00 73.12 232 GLN A N 1
ATOM 1822 C CA . GLN A 1 232 ? 11.993 11.135 -15.644 1.00 73.12 232 GLN A CA 1
ATOM 1823 C C . GLN A 1 232 ? 12.690 10.173 -14.675 1.00 73.12 232 GLN A C 1
ATOM 1825 O O . GLN A 1 232 ? 12.040 9.249 -14.190 1.00 73.12 232 GLN A O 1
ATOM 1830 N N . PRO A 1 233 ? 13.982 10.383 -14.370 1.00 75.12 233 PRO A N 1
ATOM 1831 C CA . PRO A 1 233 ? 14.652 9.653 -13.302 1.00 75.12 233 PRO A CA 1
ATOM 1832 C C . PRO A 1 233 ? 13.963 9.898 -11.958 1.00 75.12 233 PRO A C 1
ATOM 1834 O O . PRO A 1 233 ? 13.532 11.021 -11.668 1.00 75.12 233 PRO A O 1
ATOM 1837 N N . ARG A 1 234 ? 13.889 8.864 -11.120 1.00 75.50 234 ARG A N 1
ATOM 1838 C CA . ARG A 1 234 ? 13.357 8.987 -9.762 1.00 75.50 234 ARG A CA 1
ATOM 1839 C C . ARG A 1 234 ? 14.444 9.460 -8.807 1.00 75.50 234 ARG A C 1
ATOM 1841 O O . ARG A 1 234 ? 15.589 9.026 -8.872 1.00 75.50 234 ARG A O 1
ATOM 1848 N N . SER A 1 235 ? 14.064 10.334 -7.885 1.00 69.38 235 SER A N 1
ATOM 1849 C CA . SER A 1 235 ? 14.897 10.717 -6.748 1.00 69.38 235 SER A CA 1
ATOM 1850 C C . SER A 1 235 ? 14.402 9.999 -5.500 1.00 69.38 235 SER A C 1
ATOM 1852 O O . SER A 1 235 ? 13.226 10.125 -5.152 1.00 69.38 235 SER A O 1
ATOM 1854 N N . ILE A 1 236 ? 15.295 9.306 -4.795 1.00 67.12 236 ILE A N 1
ATOM 1855 C CA . ILE A 1 236 ? 14.989 8.773 -3.465 1.00 67.12 236 ILE A CA 1
ATOM 1856 C C . ILE A 1 236 ? 14.720 9.971 -2.533 1.00 67.12 236 ILE A C 1
ATOM 1858 O O . ILE A 1 236 ? 15.588 10.841 -2.409 1.00 67.12 236 ILE A O 1
ATOM 1862 N N . PRO A 1 237 ? 13.550 10.054 -1.870 1.00 59.88 237 PRO A N 1
ATOM 1863 C CA . PRO A 1 237 ? 13.290 11.091 -0.880 1.00 59.88 237 PRO A CA 1
ATOM 1864 C C . PRO A 1 237 ? 14.359 11.047 0.218 1.00 59.88 237 PRO A C 1
ATOM 1866 O O . PRO A 1 237 ? 14.592 9.998 0.817 1.00 59.88 237 PRO A O 1
ATOM 1869 N N . GLN A 1 238 ? 15.009 12.173 0.516 1.00 45.78 238 GLN A N 1
ATOM 1870 C CA . GLN A 1 238 ? 15.948 12.233 1.637 1.00 45.78 238 GLN A CA 1
ATOM 1871 C C . GLN A 1 238 ? 15.189 12.099 2.968 1.00 45.78 238 GLN A C 1
ATOM 1873 O O . GLN A 1 238 ? 14.597 13.069 3.436 1.00 45.78 238 GLN A O 1
ATOM 1878 N N . ARG A 1 239 ? 15.239 10.919 3.608 1.00 42.31 239 ARG A N 1
ATOM 1879 C CA . ARG A 1 239 ? 15.136 10.767 5.073 1.00 42.31 239 ARG A CA 1
ATOM 1880 C C . ARG A 1 239 ? 15.785 9.465 5.570 1.00 42.31 239 ARG A C 1
ATOM 1882 O O . ARG A 1 239 ? 15.338 8.376 5.242 1.00 42.31 239 ARG A O 1
ATOM 1889 N N . GLN A 1 240 ? 16.833 9.667 6.377 1.00 34.56 240 GLN A N 1
ATOM 1890 C CA . GLN A 1 240 ? 17.445 8.794 7.392 1.00 34.56 240 GLN A CA 1
ATOM 1891 C C . GLN A 1 240 ? 17.596 7.304 7.044 1.00 34.56 240 GLN A C 1
ATOM 1893 O O . GLN A 1 240 ? 16.846 6.453 7.510 1.00 34.56 240 GLN A O 1
ATOM 1898 N N . PHE A 1 241 ? 18.676 6.979 6.330 1.00 29.16 241 PHE A N 1
ATOM 1899 C CA . PHE A 1 241 ? 19.300 5.664 6.458 1.00 29.16 241 PHE A CA 1
ATOM 1900 C C . PHE A 1 241 ? 19.828 5.509 7.891 1.00 29.16 241 PHE A C 1
ATOM 1902 O O . PHE A 1 241 ? 20.941 5.929 8.203 1.00 29.16 241 PHE A O 1
ATOM 1909 N N . SER A 1 242 ? 19.040 4.913 8.779 1.00 29.16 242 SER A N 1
ATOM 1910 C CA . SER A 1 242 ? 19.577 4.282 9.982 1.00 29.16 242 SER A CA 1
ATOM 1911 C C . SER A 1 242 ? 20.113 2.917 9.565 1.00 29.16 242 SER A C 1
ATOM 1913 O O . SER A 1 242 ? 19.408 1.915 9.647 1.00 29.16 242 SER A O 1
ATOM 1915 N N . ALA A 1 243 ? 21.343 2.869 9.052 1.00 28.02 243 ALA A N 1
ATOM 1916 C CA . ALA A 1 243 ? 22.039 1.591 8.978 1.00 28.02 243 ALA A CA 1
ATOM 1917 C C . ALA A 1 243 ? 22.165 1.050 10.417 1.00 28.02 243 ALA A C 1
ATOM 1919 O O . ALA A 1 243 ? 22.552 1.819 11.305 1.00 28.02 243 ALA A O 1
ATOM 1920 N N . PRO A 1 244 ? 21.836 -0.224 10.693 1.00 31.23 244 PRO A N 1
ATOM 1921 C CA . PRO A 1 244 ? 22.155 -0.811 11.985 1.00 31.23 244 PRO A CA 1
ATOM 1922 C C . PRO A 1 244 ? 23.669 -0.709 12.185 1.00 31.23 244 PRO A C 1
ATOM 1924 O O . PRO A 1 244 ? 24.448 -1.066 11.299 1.00 31.23 244 PRO A O 1
ATOM 1927 N N . ALA A 1 245 ? 24.086 -0.155 13.326 1.00 29.12 245 ALA A N 1
ATOM 1928 C CA . ALA A 1 245 ? 25.491 -0.044 13.676 1.00 29.12 245 ALA A CA 1
ATOM 1929 C C . ALA A 1 245 ? 26.115 -1.444 13.636 1.00 29.12 245 ALA A C 1
ATOM 1931 O O . ALA A 1 245 ? 25.745 -2.325 14.410 1.00 29.12 245 ALA A O 1
ATOM 1932 N N . CYS A 1 246 ? 27.049 -1.650 12.711 1.00 29.34 246 CYS A N 1
ATOM 1933 C CA . CYS A 1 246 ? 27.872 -2.844 12.681 1.00 29.34 246 CYS A CA 1
ATOM 1934 C C . CYS A 1 246 ? 28.709 -2.834 13.966 1.00 29.34 246 CYS A C 1
ATOM 1936 O O . CYS A 1 246 ? 29.610 -2.007 14.114 1.00 29.34 246 CYS A O 1
ATOM 1938 N N . SER A 1 247 ? 28.369 -3.686 14.935 1.00 33.84 247 SER A N 1
ATOM 1939 C CA . SER A 1 247 ? 29.171 -3.843 16.142 1.00 33.84 247 SER A CA 1
ATOM 1940 C C . SER A 1 247 ? 30.519 -4.431 15.736 1.00 33.84 247 SER A C 1
ATOM 1942 O O . SER A 1 247 ? 30.618 -5.613 15.403 1.00 33.84 247 SER A O 1
ATOM 1944 N N . SER A 1 248 ? 31.564 -3.610 15.747 1.00 34.78 248 SER A N 1
ATOM 1945 C CA . SER A 1 248 ? 32.935 -4.093 15.671 1.00 34.78 248 SER A CA 1
ATOM 1946 C C . SER A 1 248 ? 33.214 -4.928 16.920 1.00 34.78 248 SER A C 1
ATOM 1948 O O . SER A 1 248 ? 33.441 -4.381 18.001 1.00 34.78 248 SER A O 1
ATOM 1950 N N . ALA A 1 249 ? 33.162 -6.251 16.779 1.00 35.78 249 ALA A N 1
ATOM 1951 C CA . ALA A 1 249 ? 33.695 -7.170 17.769 1.00 35.78 249 ALA A CA 1
ATOM 1952 C C . ALA A 1 249 ? 35.187 -6.858 17.948 1.00 35.78 249 ALA A C 1
ATOM 1954 O O . ALA A 1 249 ? 35.971 -6.920 16.996 1.00 35.78 249 ALA A O 1
ATOM 1955 N N . GLY A 1 250 ? 35.551 -6.447 19.162 1.00 32.44 250 GLY A N 1
ATOM 1956 C CA . GLY A 1 250 ? 36.930 -6.212 19.555 1.00 32.44 250 GLY A CA 1
ATOM 1957 C C . GLY A 1 250 ? 37.753 -7.482 19.374 1.00 32.44 250 GLY A C 1
ATOM 1958 O O . GLY A 1 250 ? 37.349 -8.565 19.793 1.00 32.44 250 GLY A O 1
ATOM 1959 N N . LYS A 1 251 ? 38.908 -7.335 18.727 1.00 37.94 251 LYS A N 1
ATOM 1960 C CA . LYS A 1 251 ? 39.971 -8.335 18.760 1.00 37.94 251 LYS A CA 1
ATOM 1961 C C . LYS A 1 251 ? 40.543 -8.355 20.180 1.00 37.94 251 LYS A C 1
ATOM 1963 O O . LYS A 1 251 ? 40.972 -7.306 20.662 1.00 37.94 251 LYS A O 1
ATOM 1968 N N . HIS A 1 252 ? 40.513 -9.520 20.818 1.00 40.84 252 HIS A N 1
ATOM 1969 C CA . HIS A 1 252 ? 41.446 -9.867 21.887 1.00 40.84 252 HIS A CA 1
ATOM 1970 C C . HIS A 1 252 ? 42.734 -10.408 21.270 1.00 40.84 252 HIS A C 1
ATOM 1972 O O . HIS A 1 252 ? 42.634 -11.057 20.201 1.00 40.84 252 HIS A O 1
#

Foldseek 3Di:
DQLVLLLCVLQQHDDDPVRVVCSVVSVVLSQLPDPPPDPPDDPVNVVSVVVSVVSSVVSNVVDPPHDRAAAAEAEEEQAFQDDFQAPLDPPRRVVTCSSRGDPPLEGRLSYQEYEYEHEQLAWQPRSDGRHHDYDPVSVVVNRYYDYYYFYDHSCLCCPDDPVNQLSVLLNVVVVVCCCCVVPVPVDDDDCVPHDPLNPDPCPVVPSVPDRDSPPPRPPPDPDPSRVSNDTHRDDDPDDDPPDPPPPDDDDD

pLDDT: mean 72.03, std 19.62, range [28.02, 95.62]

Secondary structure (DSSP, 8-state):
-HHHHHHHHHHTSBPPGGGGGGHHHHHHHHHT------SS--HHHHHHHHHHHHHHHHHHHT-SSPBP--EEEEEEE--B-B-SS-TTSTTHHHHHHHHHB----BPPTTEEEEEEEEESS--BGGG-B---B--HHHHHTT-EEEEEEESS-HHHHH---GGGHHHHHHHHHHHHHHHHHHH-------GGGS-TTTT-TTTTS--S----TTS------S-GGGGGT-B-PPPPP-----------PPP-